Protein AF-A0A5U8XPS7-F1 (afdb_monomer_lite)

Organism: Salmonella muenchen (NCBI:txid596)

Structure (mmCIF, N/CA/C/O backbone):
data_AF-A0A5U8XPS7-F1
#
_entry.id   AF-A0A5U8XPS7-F1
#
loop_
_atom_site.group_PDB
_atom_site.id
_atom_site.type_symbol
_atom_site.label_atom_id
_atom_site.label_alt_id
_atom_site.label_comp_id
_atom_site.label_asym_id
_atom_site.label_entity_id
_atom_site.label_seq_id
_atom_site.pdbx_PDB_ins_code
_atom_site.Cartn_x
_atom_site.Cartn_y
_atom_site.Cartn_z
_atom_site.occupancy
_atom_site.B_iso_or_equiv
_atom_site.auth_seq_id
_atom_site.auth_comp_id
_atom_site.auth_asym_id
_atom_site.auth_atom_id
_atom_site.pdbx_PDB_model_num
ATOM 1 N N . MET A 1 1 ? -9.531 7.118 -9.308 1.00 37.66 1 MET A N 1
ATOM 2 C CA . MET A 1 1 ? -8.081 6.974 -9.080 1.00 37.66 1 MET A CA 1
ATOM 3 C C . MET A 1 1 ? -7.644 5.556 -9.426 1.00 37.66 1 MET A C 1
ATOM 5 O O . MET A 1 1 ? -6.807 5.442 -10.300 1.00 37.66 1 MET A O 1
ATOM 9 N N . ASP A 1 2 ? -8.316 4.516 -8.911 1.00 37.69 2 ASP A N 1
ATOM 10 C CA . ASP A 1 2 ? -8.032 3.094 -9.216 1.00 37.69 2 ASP A CA 1
ATOM 11 C C . ASP A 1 2 ? -7.882 2.743 -10.710 1.00 37.69 2 ASP A C 1
ATOM 13 O O . ASP A 1 2 ? -7.001 1.972 -11.066 1.00 37.69 2 ASP A O 1
ATOM 17 N N . LEU A 1 3 ? -8.700 3.322 -11.600 1.00 35.06 3 LEU A N 1
ATOM 18 C CA . LEU A 1 3 ? -8.604 3.057 -13.046 1.00 35.06 3 LEU A CA 1
ATOM 19 C C . LEU A 1 3 ? -7.302 3.596 -13.671 1.00 35.06 3 LEU A C 1
ATOM 21 O O . LEU A 1 3 ? -6.701 2.919 -14.491 1.00 35.06 3 LEU A O 1
ATOM 25 N N . LEU A 1 4 ? -6.831 4.770 -13.234 1.00 46.03 4 LEU A N 1
ATOM 26 C CA . LEU A 1 4 ? -5.593 5.389 -13.735 1.00 46.03 4 LEU A CA 1
ATOM 27 C C . LEU A 1 4 ? -4.331 4.708 -13.177 1.00 46.03 4 LEU A C 1
ATOM 29 O O . LEU A 1 4 ? -3.307 4.674 -13.854 1.00 46.03 4 LEU A O 1
ATOM 33 N N . ASP A 1 5 ? -4.389 4.174 -11.952 1.00 51.97 5 ASP A N 1
ATOM 34 C CA . ASP A 1 5 ? -3.297 3.373 -11.377 1.00 51.97 5 ASP A CA 1
ATOM 35 C C . ASP A 1 5 ? -3.172 2.032 -12.118 1.00 51.97 5 ASP A C 1
ATOM 37 O O . ASP A 1 5 ? -2.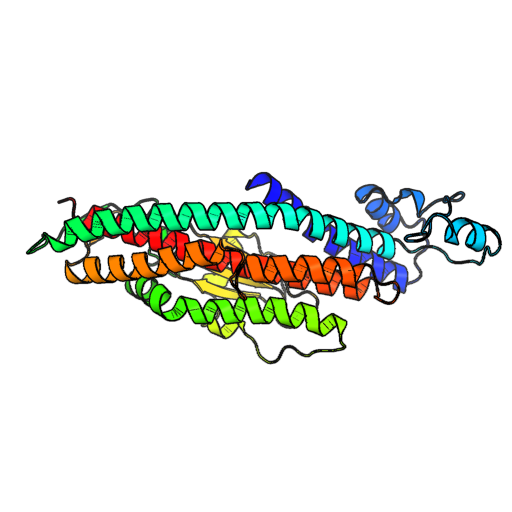068 1.638 -12.496 1.00 51.97 5 ASP A O 1
ATOM 41 N N . HIS A 1 6 ? -4.303 1.375 -12.406 1.00 57.84 6 HIS A N 1
ATOM 42 C CA . HIS A 1 6 ? -4.328 0.123 -13.163 1.00 57.84 6 HIS A CA 1
ATOM 43 C C . HIS A 1 6 ? -3.801 0.263 -14.595 1.00 57.84 6 HIS A C 1
ATOM 45 O O . HIS A 1 6 ? -3.123 -0.653 -15.067 1.00 57.84 6 HIS A O 1
ATOM 51 N N . ASP A 1 7 ? -4.073 1.385 -15.262 1.00 71.12 7 ASP A N 1
ATOM 52 C CA . ASP A 1 7 ? -3.594 1.625 -16.624 1.00 71.12 7 ASP A CA 1
ATOM 53 C C . ASP A 1 7 ? -2.069 1.812 -16.656 1.00 71.12 7 ASP A C 1
ATOM 55 O O . ASP A 1 7 ? -1.394 1.121 -17.413 1.00 71.12 7 ASP A O 1
ATOM 59 N N . LEU A 1 8 ? -1.488 2.617 -15.754 1.00 78.00 8 LEU A N 1
ATOM 60 C CA . LEU A 1 8 ? -0.029 2.793 -15.703 1.00 78.00 8 LEU A CA 1
ATOM 61 C C . LEU A 1 8 ? 0.720 1.528 -15.265 1.00 78.00 8 LEU A C 1
ATOM 63 O O . LEU A 1 8 ? 1.814 1.264 -15.763 1.00 78.00 8 LEU A O 1
ATOM 67 N N . ASP A 1 9 ? 0.178 0.744 -14.331 1.00 75.38 9 ASP A N 1
ATOM 68 C CA . ASP A 1 9 ? 0.814 -0.508 -13.906 1.00 75.38 9 ASP A CA 1
ATOM 69 C C . ASP A 1 9 ? 0.753 -1.583 -15.004 1.00 75.38 9 ASP A C 1
ATOM 71 O O . ASP A 1 9 ? 1.692 -2.376 -15.154 1.00 75.38 9 ASP A O 1
ATOM 75 N N . ARG A 1 10 ? -0.316 -1.585 -15.811 1.00 78.88 10 ARG A N 1
ATOM 76 C CA . ARG A 1 10 ? -0.432 -2.426 -17.006 1.00 78.88 10 ARG A CA 1
ATOM 77 C C . ARG A 1 10 ? 0.521 -1.968 -18.104 1.00 78.88 10 ARG A C 1
ATOM 79 O O . ARG A 1 10 ? 1.235 -2.807 -18.651 1.00 78.88 10 ARG A O 1
ATOM 86 N N . ASP A 1 11 ? 0.570 -0.670 -18.386 1.00 82.06 11 ASP A N 1
ATOM 87 C CA . ASP A 1 11 ? 1.469 -0.091 -19.383 1.00 82.06 11 ASP A CA 1
ATOM 88 C C . ASP A 1 11 ? 2.927 -0.386 -19.034 1.00 82.06 11 ASP A C 1
ATOM 90 O O . ASP A 1 11 ? 3.687 -0.819 -19.895 1.00 82.06 11 ASP A O 1
ATOM 94 N N . PHE A 1 12 ? 3.310 -0.268 -17.758 1.00 83.62 12 PHE A N 1
ATOM 95 C CA . PHE A 1 12 ? 4.655 -0.617 -17.302 1.00 83.62 12 PHE A CA 1
ATOM 96 C C . PHE A 1 12 ? 4.994 -2.094 -17.521 1.00 83.62 12 PHE A C 1
ATOM 98 O O . PHE A 1 12 ? 6.111 -2.422 -17.928 1.00 83.62 12 PHE A O 1
ATOM 105 N N . ALA A 1 13 ? 4.051 -2.999 -17.236 1.00 82.12 13 ALA A N 1
ATOM 106 C CA . ALA A 1 13 ? 4.260 -4.430 -17.433 1.00 82.12 13 ALA A CA 1
ATOM 107 C C . ALA A 1 13 ? 4.484 -4.755 -18.918 1.00 82.12 13 ALA A C 1
ATOM 109 O O . ALA A 1 13 ? 5.465 -5.416 -19.253 1.00 82.12 13 ALA A O 1
ATOM 110 N N . VAL A 1 14 ? 3.632 -4.219 -19.799 1.00 84.88 14 VAL A N 1
ATOM 111 C CA . VAL A 1 14 ? 3.761 -4.393 -21.255 1.00 84.88 14 VAL A CA 1
ATOM 112 C C . VAL A 1 14 ? 5.059 -3.762 -21.766 1.00 84.88 14 VAL A C 1
ATOM 114 O O . VAL A 1 14 ? 5.774 -4.383 -22.547 1.00 84.88 14 VAL A O 1
ATOM 117 N N . LEU A 1 15 ? 5.411 -2.567 -21.281 1.00 84.62 15 LEU A N 1
ATOM 118 C CA . LEU A 1 15 ? 6.643 -1.869 -21.650 1.00 84.62 15 LEU A CA 1
ATOM 119 C C . LEU A 1 15 ? 7.884 -2.675 -21.268 1.00 84.62 15 LEU A C 1
ATOM 121 O O . LEU A 1 15 ? 8.829 -2.748 -22.045 1.00 84.62 15 LEU A O 1
ATOM 125 N N . SER A 1 16 ? 7.876 -3.300 -20.091 1.00 83.19 16 SER A N 1
ATOM 126 C CA . SER A 1 16 ? 8.984 -4.125 -19.596 1.00 83.19 16 SER A CA 1
ATOM 127 C C . SER A 1 16 ? 9.180 -5.389 -20.428 1.00 83.19 16 SER A C 1
ATOM 129 O O . SER A 1 16 ? 10.306 -5.706 -20.807 1.00 83.19 16 SER A O 1
ATOM 131 N N . GLU A 1 17 ? 8.093 -6.087 -20.763 1.00 84.44 17 GLU A N 1
ATOM 132 C CA . GLU A 1 17 ? 8.143 -7.274 -21.626 1.00 84.44 17 GLU A CA 1
ATOM 133 C C . GLU A 1 17 ? 8.636 -6.932 -23.037 1.00 84.44 17 GLU A C 1
ATOM 135 O O . GLU A 1 17 ? 9.512 -7.610 -23.587 1.00 84.44 17 GLU A O 1
ATOM 140 N N . ASP A 1 18 ? 8.118 -5.846 -23.609 1.00 84.69 18 ASP A N 1
ATOM 141 C CA . ASP A 1 18 ? 8.533 -5.360 -24.920 1.00 84.69 18 ASP A CA 1
ATOM 142 C C . ASP A 1 18 ? 9.989 -4.902 -24.925 1.00 84.69 18 ASP A C 1
ATOM 144 O O . ASP A 1 18 ? 10.721 -5.186 -25.871 1.00 84.69 18 ASP A O 1
ATOM 148 N N . PHE A 1 19 ? 10.432 -4.228 -23.866 1.00 83.38 19 PHE A N 1
ATOM 149 C CA . PHE A 1 19 ? 11.799 -3.747 -23.737 1.00 83.38 19 PHE A CA 1
ATOM 150 C C . PHE A 1 19 ? 12.814 -4.892 -23.704 1.00 83.38 19 PHE A C 1
ATOM 152 O O . PHE A 1 19 ? 13.779 -4.875 -24.470 1.00 83.38 19 PHE A O 1
ATOM 159 N N . GLU A 1 20 ? 12.578 -5.916 -22.882 1.00 81.00 20 GLU A N 1
ATOM 160 C CA . GLU A 1 20 ? 13.430 -7.111 -22.827 1.00 81.00 20 GLU A CA 1
ATOM 161 C C . GLU A 1 20 ? 13.428 -7.865 -24.167 1.00 81.00 20 GLU A C 1
ATOM 163 O O . GLU A 1 20 ? 14.482 -8.287 -24.654 1.00 81.00 20 GLU A O 1
ATOM 168 N N . THR A 1 21 ? 12.264 -7.966 -24.818 1.00 82.94 21 THR A N 1
ATOM 169 C CA . THR A 1 21 ? 12.134 -8.578 -26.150 1.00 82.94 21 THR A CA 1
ATOM 170 C C . THR A 1 21 ? 12.952 -7.816 -27.193 1.00 82.94 21 THR A C 1
ATOM 172 O O . THR A 1 21 ? 13.717 -8.415 -27.951 1.00 82.94 21 THR A O 1
ATOM 175 N N . VAL A 1 22 ? 12.848 -6.487 -27.214 1.00 80.12 22 VAL A N 1
ATOM 176 C CA . VAL A 1 22 ? 13.601 -5.624 -28.129 1.00 80.12 22 VAL A CA 1
ATOM 177 C C . VAL A 1 22 ? 15.099 -5.707 -27.861 1.00 80.12 22 VAL A C 1
ATOM 179 O O . VAL A 1 22 ? 15.863 -5.861 -28.811 1.00 80.12 22 VAL A O 1
ATOM 182 N N . LEU A 1 23 ? 15.539 -5.668 -26.599 1.00 77.31 23 LEU A N 1
ATOM 183 C CA . LEU A 1 23 ? 16.954 -5.825 -26.254 1.00 77.31 23 LEU A CA 1
ATOM 184 C C . LEU A 1 23 ? 17.516 -7.162 -26.749 1.00 77.31 23 LEU A C 1
ATOM 186 O O . LEU A 1 23 ? 18.618 -7.194 -27.305 1.00 77.31 23 LEU A O 1
ATOM 190 N N . ALA A 1 24 ? 16.764 -8.252 -26.584 1.00 77.56 24 ALA A N 1
ATOM 191 C CA . ALA A 1 24 ? 17.164 -9.567 -27.068 1.00 77.56 24 ALA A CA 1
ATOM 192 C C . ALA A 1 24 ? 17.288 -9.583 -28.601 1.00 77.56 24 ALA A C 1
ATOM 194 O O . ALA A 1 24 ? 18.334 -9.972 -29.125 1.00 77.56 24 ALA A O 1
ATOM 195 N N . LEU A 1 25 ? 16.276 -9.096 -29.323 1.00 74.75 25 LEU A N 1
ATOM 196 C CA . LEU A 1 25 ? 16.275 -9.049 -30.791 1.00 74.75 25 LEU A CA 1
ATOM 197 C C . LEU A 1 25 ? 17.396 -8.153 -31.344 1.00 74.75 25 LEU A C 1
ATOM 199 O O . LEU A 1 25 ? 18.101 -8.542 -32.276 1.00 74.75 25 LEU A O 1
ATOM 203 N N . GLU A 1 26 ? 17.624 -6.987 -30.736 1.00 73.75 26 GLU A N 1
ATOM 204 C CA . GLU A 1 26 ? 18.723 -6.088 -31.100 1.00 73.75 26 GLU A CA 1
ATOM 205 C C . GLU A 1 26 ? 20.096 -6.716 -30.829 1.00 73.75 26 GLU A C 1
ATOM 207 O O . GLU A 1 26 ? 21.023 -6.518 -31.616 1.00 73.75 26 GLU A O 1
ATOM 212 N N . SER A 1 27 ? 20.244 -7.495 -29.750 1.00 72.75 27 SER A N 1
ATOM 213 C CA . SER A 1 27 ? 21.493 -8.209 -29.445 1.00 72.75 27 SER A CA 1
ATOM 214 C C . SER A 1 27 ? 21.798 -9.334 -30.440 1.00 72.75 27 SER A C 1
ATOM 216 O O . SER A 1 27 ? 22.963 -9.602 -30.727 1.00 72.75 27 SER A O 1
ATOM 218 N N . LEU A 1 28 ? 20.754 -9.941 -31.013 1.00 75.00 28 LEU A N 1
ATOM 219 C CA . LEU A 1 28 ? 20.847 -10.947 -32.072 1.00 75.00 28 LEU A CA 1
ATOM 220 C C . LEU A 1 28 ? 21.066 -10.328 -33.465 1.00 75.00 28 LEU A C 1
ATOM 222 O O . LEU A 1 28 ? 21.204 -11.060 -34.443 1.00 75.00 28 LEU A O 1
ATOM 226 N N . GLY A 1 29 ? 21.092 -8.994 -33.579 1.00 71.56 29 GLY A N 1
ATOM 227 C CA . GLY A 1 29 ? 21.263 -8.295 -34.855 1.00 71.56 29 GLY A CA 1
ATOM 228 C C . GLY A 1 29 ? 20.052 -8.405 -35.787 1.00 71.56 29 GLY A C 1
ATOM 229 O O . GLY A 1 29 ? 20.202 -8.275 -37.005 1.00 71.56 29 GLY A O 1
ATOM 230 N N . VAL A 1 30 ? 18.858 -8.658 -35.237 1.00 71.94 30 VAL A N 1
ATOM 231 C CA . VAL A 1 30 ? 17.612 -8.752 -36.010 1.00 71.94 30 VAL A CA 1
ATOM 232 C C . VAL A 1 30 ? 17.353 -7.435 -36.740 1.00 71.94 30 VAL A C 1
ATOM 234 O O . VAL A 1 30 ? 17.514 -6.343 -36.189 1.00 71.94 30 VAL A O 1
ATOM 237 N N . LYS A 1 31 ? 16.985 -7.533 -38.023 1.00 66.94 31 LYS A N 1
ATOM 238 C CA . LYS A 1 31 ? 16.822 -6.358 -38.880 1.00 66.94 31 LYS A CA 1
ATOM 239 C C . LYS A 1 31 ? 15.579 -5.547 -38.492 1.00 66.94 31 LYS A C 1
ATOM 241 O O . LYS A 1 31 ? 14.569 -6.130 -38.112 1.00 66.94 31 LYS A O 1
ATOM 246 N N . PRO A 1 32 ? 15.593 -4.225 -38.732 1.00 60.72 32 PRO A N 1
ATOM 247 C CA . PRO A 1 32 ? 14.480 -3.333 -38.415 1.00 60.72 32 PRO A CA 1
ATOM 248 C C . PRO A 1 32 ? 13.093 -3.711 -38.963 1.00 60.72 32 PRO A C 1
ATOM 250 O O . PRO A 1 32 ? 12.076 -3.340 -38.392 1.00 60.72 32 PRO A O 1
ATOM 253 N N . HIS A 1 33 ? 13.037 -4.471 -40.051 1.00 65.19 33 HIS A N 1
ATOM 254 C CA . HIS A 1 33 ? 11.786 -4.861 -40.707 1.00 65.19 33 HIS A CA 1
ATOM 255 C C . HIS A 1 33 ? 11.179 -6.160 -40.154 1.00 65.19 33 HIS A C 1
ATOM 257 O O . HIS A 1 33 ? 10.234 -6.689 -40.734 1.00 65.19 33 HIS A O 1
ATOM 263 N N . ASP A 1 34 ? 11.731 -6.695 -39.063 1.00 76.19 34 ASP A N 1
ATOM 264 C CA . ASP A 1 34 ? 11.156 -7.845 -38.377 1.00 76.19 34 ASP A CA 1
ATOM 265 C C . ASP A 1 34 ? 9.752 -7.529 -37.836 1.00 76.19 34 ASP A C 1
ATOM 267 O O . ASP A 1 34 ? 9.493 -6.452 -37.288 1.00 76.19 34 ASP A O 1
ATOM 271 N N . VAL A 1 35 ? 8.831 -8.481 -37.995 1.00 75.00 35 VAL A N 1
ATOM 272 C CA . VAL A 1 35 ? 7.415 -8.302 -37.646 1.00 75.00 35 VAL A CA 1
ATOM 273 C C . VAL A 1 35 ? 7.236 -8.038 -36.150 1.00 75.00 35 VAL A C 1
ATOM 275 O O . VAL A 1 35 ? 6.375 -7.236 -35.779 1.00 75.00 35 VAL A O 1
ATOM 278 N N . ALA A 1 36 ? 8.050 -8.651 -35.286 1.00 76.19 36 ALA A N 1
ATOM 279 C CA . ALA A 1 36 ? 7.975 -8.427 -33.847 1.00 76.19 36 ALA A CA 1
ATOM 280 C C . ALA A 1 36 ? 8.422 -7.001 -33.491 1.00 76.19 36 ALA A C 1
ATOM 282 O O . ALA A 1 36 ? 7.699 -6.299 -32.782 1.00 76.19 36 ALA A O 1
ATOM 283 N N . LEU A 1 37 ? 9.542 -6.528 -34.054 1.00 71.31 37 LEU A N 1
ATOM 284 C CA . LEU A 1 37 ? 10.024 -5.154 -33.844 1.00 71.31 37 LEU A CA 1
ATOM 285 C C . LEU A 1 37 ? 9.022 -4.108 -34.350 1.00 71.31 37 LEU A C 1
ATOM 287 O O . LEU A 1 37 ? 8.730 -3.150 -33.638 1.00 71.31 37 LEU A O 1
ATOM 291 N N . LEU A 1 38 ? 8.437 -4.308 -35.535 1.00 72.06 38 LEU A N 1
ATOM 292 C CA . LEU A 1 38 ? 7.419 -3.404 -36.084 1.00 72.06 38 LEU A CA 1
ATOM 293 C C . LEU A 1 38 ? 6.134 -3.396 -35.249 1.00 72.06 38 LEU A C 1
ATOM 295 O O . LEU A 1 38 ? 5.518 -2.345 -35.079 1.00 72.06 38 LEU A O 1
ATOM 299 N N . THR A 1 39 ? 5.723 -4.549 -34.718 1.00 78.75 39 THR A N 1
ATOM 300 C CA . THR A 1 39 ? 4.542 -4.652 -33.848 1.00 78.75 39 THR A CA 1
ATOM 301 C C . THR A 1 39 ? 4.747 -3.864 -32.557 1.00 78.75 39 THR A C 1
ATOM 303 O O . THR A 1 39 ? 3.877 -3.079 -32.176 1.00 78.75 39 THR A O 1
ATOM 306 N N . ILE A 1 40 ? 5.913 -4.015 -31.925 1.00 80.50 40 ILE A N 1
ATOM 307 C CA . ILE A 1 40 ? 6.272 -3.276 -30.710 1.00 80.50 40 ILE A CA 1
ATOM 308 C C . ILE A 1 40 ? 6.402 -1.777 -31.014 1.00 80.50 40 ILE A C 1
ATOM 310 O O . ILE A 1 40 ? 5.835 -0.953 -30.299 1.00 80.50 40 ILE A O 1
ATOM 314 N N . ALA A 1 41 ? 7.059 -1.404 -32.116 1.00 74.31 41 ALA A N 1
ATOM 315 C CA . ALA A 1 41 ? 7.174 -0.007 -32.530 1.00 74.31 41 ALA A CA 1
ATOM 316 C C . ALA A 1 41 ? 5.803 0.641 -32.786 1.00 74.31 41 ALA A C 1
ATOM 318 O O . ALA A 1 41 ? 5.597 1.793 -32.415 1.00 74.31 41 ALA A O 1
ATOM 319 N N . ASN A 1 42 ? 4.838 -0.081 -33.366 1.00 73.94 42 ASN A N 1
ATOM 320 C CA . ASN A 1 42 ? 3.475 0.430 -33.544 1.00 73.94 42 ASN A CA 1
ATOM 321 C C . ASN A 1 42 ? 2.768 0.659 -32.205 1.00 73.94 42 ASN A C 1
ATOM 323 O O . ASN A 1 42 ? 2.097 1.676 -32.048 1.00 73.94 42 ASN A O 1
ATOM 327 N N . ARG A 1 43 ? 2.925 -0.268 -31.250 1.00 81.06 43 ARG A N 1
ATOM 328 C CA . ARG A 1 43 ? 2.312 -0.168 -29.917 1.00 81.06 43 ARG A CA 1
ATOM 329 C C . ARG A 1 43 ? 2.778 1.083 -29.173 1.00 81.06 43 ARG A C 1
ATOM 331 O O . ARG A 1 43 ? 1.956 1.773 -28.585 1.00 81.06 43 ARG A O 1
ATOM 338 N N . TRP A 1 44 ? 4.069 1.391 -29.262 1.00 78.81 44 TRP A N 1
ATOM 339 C CA . TRP A 1 44 ? 4.697 2.521 -28.567 1.00 78.81 44 TRP A CA 1
ATOM 340 C C . TRP A 1 44 ? 4.875 3.770 -29.437 1.00 78.81 44 TRP A C 1
ATOM 342 O O . TRP A 1 44 ? 5.657 4.654 -29.094 1.00 78.81 44 TRP A O 1
ATOM 352 N N . VAL A 1 45 ? 4.170 3.839 -30.575 1.00 74.06 45 VAL A N 1
ATOM 353 C CA . VAL A 1 45 ? 4.184 4.981 -31.511 1.00 74.06 45 VAL A CA 1
ATOM 354 C C . VAL A 1 45 ? 5.613 5.370 -31.947 1.00 74.06 45 VAL A C 1
ATOM 356 O O . VAL A 1 45 ? 5.924 6.520 -32.220 1.00 74.06 45 VAL A O 1
ATOM 359 N N . ALA A 1 46 ? 6.502 4.383 -32.065 1.00 65.88 46 ALA A N 1
ATOM 360 C CA . ALA A 1 46 ? 7.921 4.537 -32.392 1.00 65.88 46 ALA A CA 1
ATOM 361 C C . ALA A 1 46 ? 8.228 4.290 -33.884 1.00 65.88 46 ALA A C 1
ATOM 363 O O . ALA A 1 46 ? 9.365 4.002 -34.260 1.00 65.88 46 ALA A O 1
ATOM 364 N N . ARG A 1 47 ? 7.212 4.344 -34.757 1.00 55.75 47 ARG A N 1
ATOM 365 C CA . ARG A 1 47 ? 7.320 3.956 -36.178 1.00 55.75 47 ARG A CA 1
ATOM 366 C C . ARG A 1 47 ? 8.339 4.796 -36.955 1.00 55.75 47 ARG A C 1
ATOM 368 O O . ARG A 1 47 ? 8.973 4.299 -37.876 1.00 55.75 47 ARG A O 1
ATOM 375 N N . GLU A 1 48 ? 8.530 6.048 -36.548 1.00 53.62 48 GLU A N 1
ATOM 376 C CA . GLU A 1 48 ? 9.507 6.980 -37.126 1.00 53.62 48 GLU A CA 1
ATOM 377 C C . GLU A 1 48 ? 10.974 6.552 -36.940 1.00 53.62 48 GLU A C 1
ATOM 379 O O . GLU A 1 48 ? 11.843 6.981 -37.699 1.00 53.62 48 GLU A O 1
ATOM 384 N N . TYR A 1 49 ? 11.247 5.650 -35.992 1.00 52.69 49 TYR A N 1
ATOM 385 C CA . TYR A 1 49 ? 12.566 5.047 -35.793 1.00 52.69 49 TYR A CA 1
ATOM 386 C C . TYR A 1 49 ? 12.840 3.876 -36.759 1.00 52.69 49 TYR A C 1
ATOM 388 O O . TYR A 1 49 ? 13.970 3.394 -36.823 1.00 52.69 49 TYR A O 1
ATOM 396 N N . TYR A 1 50 ? 11.830 3.436 -37.524 1.00 48.31 50 TYR A N 1
ATOM 397 C CA . TYR A 1 50 ? 11.862 2.254 -38.389 1.00 48.31 50 TYR A CA 1
ATOM 398 C C . TYR A 1 50 ? 11.247 2.561 -39.773 1.00 48.31 50 TYR A C 1
ATOM 400 O O . TYR A 1 50 ? 10.084 2.261 -40.033 1.00 48.31 50 TYR A O 1
ATOM 408 N N . GLY A 1 51 ? 12.035 3.152 -40.686 1.00 40.66 51 GLY A N 1
ATOM 409 C CA . GLY A 1 51 ? 11.656 3.342 -42.098 1.00 40.66 51 GLY A CA 1
ATOM 410 C C . GLY A 1 51 ? 12.784 3.892 -42.990 1.00 40.66 51 GLY A C 1
ATOM 411 O O . GLY A 1 51 ? 13.707 4.533 -42.489 1.00 40.66 51 GLY A O 1
ATOM 412 N N . GLU A 1 52 ? 12.694 3.683 -44.315 1.00 37.28 52 GLU A N 1
ATOM 413 C CA . GLU A 1 52 ? 13.666 4.121 -45.355 1.00 37.28 52 GLU A CA 1
ATOM 414 C C . GLU A 1 52 ? 13.861 5.653 -45.472 1.00 37.28 52 GLU A C 1
ATOM 416 O O . GLU A 1 52 ? 14.662 6.124 -46.274 1.00 37.28 52 GLU A O 1
ATOM 421 N N . GLY A 1 53 ? 13.182 6.444 -44.640 1.00 41.56 53 GLY A N 1
ATOM 422 C CA . GLY A 1 53 ? 13.316 7.900 -44.563 1.00 41.56 53 GLY A CA 1
ATOM 423 C C . GLY A 1 53 ? 13.262 8.447 -43.137 1.00 41.56 53 GLY A C 1
ATOM 424 O O . GLY A 1 53 ? 12.812 9.575 -42.951 1.00 41.56 53 GLY A O 1
ATOM 425 N N . GLY A 1 54 ? 13.657 7.655 -42.130 1.00 36.53 54 GLY A N 1
ATOM 426 C CA . GLY A 1 54 ? 13.611 8.046 -40.716 1.00 36.53 54 GLY A CA 1
ATOM 427 C C . GLY A 1 54 ? 14.224 9.429 -40.476 1.00 36.53 54 GLY A C 1
ATOM 428 O O . GLY A 1 54 ? 15.427 9.633 -40.659 1.00 36.53 54 GLY A O 1
ATOM 429 N N . VAL A 1 55 ? 13.389 10.395 -40.083 1.00 37.34 55 VAL A N 1
ATOM 430 C CA . VAL A 1 55 ? 13.820 11.764 -39.793 1.00 37.34 55 VAL A CA 1
ATOM 431 C C . VAL A 1 55 ? 14.796 11.730 -38.618 1.00 37.34 55 VAL A C 1
ATOM 433 O O . VAL A 1 55 ? 14.533 11.183 -37.546 1.00 37.34 55 VAL A O 1
ATOM 436 N N . ALA A 1 56 ? 15.969 12.316 -38.833 1.00 39.88 56 ALA A N 1
ATOM 437 C CA . ALA A 1 56 ? 17.020 12.405 -37.840 1.00 39.88 56 ALA A CA 1
ATOM 438 C C . ALA A 1 56 ? 16.625 13.347 -36.689 1.00 39.88 56 ALA A C 1
ATOM 440 O O . ALA A 1 56 ? 16.876 14.543 -36.750 1.00 39.88 56 ALA A O 1
ATOM 441 N N . LEU A 1 57 ? 16.099 12.801 -35.591 1.00 36.12 57 LEU A N 1
ATOM 442 C CA . LEU A 1 57 ? 16.089 13.479 -34.286 1.00 36.12 57 LEU A CA 1
ATOM 443 C C . LEU A 1 57 ? 16.749 12.587 -33.235 1.00 36.12 57 LEU A C 1
ATOM 445 O O . LEU A 1 57 ? 16.247 11.528 -32.859 1.00 36.12 57 LEU A O 1
ATOM 449 N N . GLY A 1 58 ? 18.014 12.894 -32.934 1.00 35.00 58 GLY A N 1
ATOM 450 C CA . GLY A 1 58 ? 18.754 12.310 -31.811 1.00 35.00 58 GLY A CA 1
ATOM 451 C C . GLY A 1 58 ? 18.346 12.996 -30.507 1.00 35.00 58 GLY A C 1
ATOM 452 O O . GLY A 1 58 ? 17.791 14.091 -30.548 1.00 35.00 58 GLY A O 1
ATOM 453 N N . LYS A 1 59 ? 18.597 12.331 -29.374 1.00 37.88 59 LYS A N 1
ATOM 454 C CA . LYS A 1 59 ? 18.288 12.787 -28.007 1.00 37.88 59 LYS A CA 1
ATOM 455 C C . LYS A 1 59 ? 18.628 14.273 -27.769 1.00 37.88 59 LYS A C 1
ATOM 457 O O . LYS A 1 59 ? 19.580 14.782 -28.348 1.00 37.88 59 LYS A O 1
ATOM 462 N N . ARG A 1 60 ? 17.815 14.918 -26.913 1.00 45.31 60 ARG A N 1
ATOM 463 C CA . ARG A 1 60 ? 17.929 16.281 -26.341 1.00 45.31 60 ARG A CA 1
ATOM 464 C C . ARG A 1 60 ? 19.017 17.162 -26.960 1.00 45.31 60 ARG A C 1
ATOM 466 O O . ARG A 1 60 ? 20.179 17.102 -26.583 1.00 45.31 60 ARG A O 1
ATOM 473 N N . ILE A 1 61 ? 18.606 18.068 -27.840 1.00 37.84 61 ILE A N 1
ATOM 474 C CA . ILE A 1 61 ? 19.499 19.074 -28.403 1.00 37.84 61 ILE A CA 1
ATOM 475 C C . ILE A 1 61 ? 18.997 20.447 -27.945 1.00 37.84 61 ILE A C 1
ATOM 477 O O . ILE A 1 61 ? 17.919 20.882 -28.352 1.00 37.84 61 ILE A O 1
ATOM 481 N N . THR A 1 62 ? 19.750 21.144 -27.083 1.00 42.59 62 THR A N 1
ATOM 482 C CA . THR A 1 62 ? 19.560 22.595 -26.930 1.00 42.59 62 THR A CA 1
ATOM 483 C C . THR A 1 62 ? 19.758 23.229 -28.302 1.00 42.59 62 THR A C 1
ATOM 485 O O . THR A 1 62 ? 20.606 22.793 -29.078 1.00 42.59 62 THR A O 1
ATOM 488 N N . LYS A 1 63 ? 18.949 24.239 -28.628 1.00 40.03 63 LYS A N 1
ATOM 489 C CA . LYS A 1 63 ? 18.786 24.804 -29.982 1.00 40.03 63 LYS A CA 1
ATOM 490 C C . LYS A 1 63 ? 20.108 25.098 -30.725 1.00 40.03 63 LYS A C 1
ATOM 492 O O . LYS A 1 63 ? 20.135 25.061 -31.954 1.00 40.03 63 LYS A O 1
ATOM 497 N N . ASP A 1 64 ? 21.199 25.313 -29.993 1.00 38.06 64 ASP A N 1
ATOM 498 C CA . ASP A 1 64 ? 22.523 25.647 -30.517 1.00 38.06 64 ASP A CA 1
ATOM 499 C C . ASP A 1 64 ? 23.389 24.431 -30.902 1.00 38.06 64 ASP A C 1
ATOM 501 O O . ASP A 1 64 ? 24.132 24.498 -31.883 1.00 38.06 64 ASP A O 1
ATOM 505 N N . ALA A 1 65 ? 23.232 23.274 -30.248 1.00 37.16 65 ALA A N 1
ATOM 506 C CA . ALA A 1 65 ? 23.927 22.036 -30.629 1.00 37.16 65 ALA A CA 1
ATOM 507 C C . ALA A 1 65 ? 23.343 21.400 -31.914 1.00 37.16 65 ALA A C 1
ATOM 509 O O . ALA A 1 65 ? 24.035 20.676 -32.636 1.00 37.16 65 ALA A O 1
ATOM 510 N N . ALA A 1 66 ? 22.101 21.750 -32.275 1.00 34.84 66 ALA A N 1
ATOM 511 C CA . ALA A 1 66 ? 21.417 21.264 -33.480 1.00 34.84 66 ALA A CA 1
ATOM 512 C C . ALA A 1 66 ? 22.069 21.792 -34.762 1.00 34.84 66 ALA A C 1
ATOM 514 O O . ALA A 1 66 ? 22.116 21.103 -35.781 1.00 34.84 66 ALA A O 1
ATOM 515 N N . LYS A 1 67 ? 22.647 22.995 -34.697 1.00 37.78 67 LYS A N 1
ATOM 516 C CA . LYS A 1 67 ? 23.412 23.578 -35.804 1.00 37.78 67 LYS A CA 1
ATOM 517 C C . LYS A 1 67 ? 24.780 22.922 -35.999 1.00 37.78 67 LYS A C 1
ATOM 519 O O . LYS A 1 67 ? 25.284 22.935 -37.120 1.00 37.78 67 LYS A O 1
ATOM 524 N N . ALA A 1 68 ? 25.365 22.342 -34.950 1.00 35.06 68 ALA A N 1
ATOM 525 C CA . ALA A 1 68 ? 26.650 21.649 -35.030 1.00 35.06 68 ALA A CA 1
ATOM 526 C C . ALA A 1 68 ? 26.499 20.211 -35.565 1.00 35.06 68 ALA A C 1
ATOM 528 O O . ALA A 1 68 ? 27.290 19.783 -36.404 1.00 35.06 68 ALA A O 1
ATOM 529 N N . ALA A 1 69 ? 25.440 19.499 -35.162 1.00 34.75 69 ALA A N 1
ATOM 530 C CA . ALA A 1 69 ? 25.180 18.113 -35.567 1.00 34.75 69 ALA A CA 1
ATOM 531 C C . ALA A 1 69 ? 24.797 17.948 -37.054 1.00 34.75 69 ALA A C 1
ATOM 533 O O . ALA A 1 69 ? 25.120 16.935 -37.669 1.00 34.75 69 ALA A O 1
ATOM 534 N N . LEU A 1 70 ? 24.188 18.966 -37.676 1.00 35.75 70 LEU A N 1
ATOM 535 C CA . LEU A 1 70 ? 23.848 18.966 -39.110 1.00 35.75 70 LEU A CA 1
ATOM 536 C C . LEU A 1 70 ? 25.067 18.899 -40.049 1.00 35.75 70 LEU A C 1
ATOM 538 O O . LEU A 1 70 ? 24.902 18.663 -41.243 1.00 35.75 70 LEU A O 1
ATOM 542 N N . ARG A 1 71 ? 26.288 19.092 -39.534 1.00 36.34 71 ARG A N 1
ATOM 543 C CA . ARG A 1 71 ? 27.529 19.012 -40.321 1.00 36.34 71 ARG A CA 1
ATOM 544 C C . ARG A 1 71 ? 28.260 17.671 -40.203 1.00 36.34 71 ARG A C 1
ATOM 546 O O . ARG A 1 71 ? 29.266 17.489 -40.878 1.00 36.34 71 ARG A O 1
ATOM 553 N N . GLY A 1 72 ? 27.761 16.733 -39.395 1.00 30.30 72 GLY A N 1
ATOM 554 C CA . GLY A 1 72 ? 28.415 15.449 -39.129 1.00 30.30 72 GLY A CA 1
ATOM 555 C C . GLY A 1 72 ? 27.440 14.279 -39.183 1.00 30.30 72 GLY A C 1
ATOM 556 O O . GLY A 1 72 ? 27.159 13.657 -38.164 1.00 30.30 72 GLY A O 1
ATOM 557 N N . ALA A 1 73 ? 26.905 13.975 -40.364 1.00 37.78 73 ALA A N 1
ATOM 558 C CA . ALA A 1 73 ? 26.189 12.725 -40.586 1.00 37.78 73 ALA A CA 1
ATOM 559 C C . A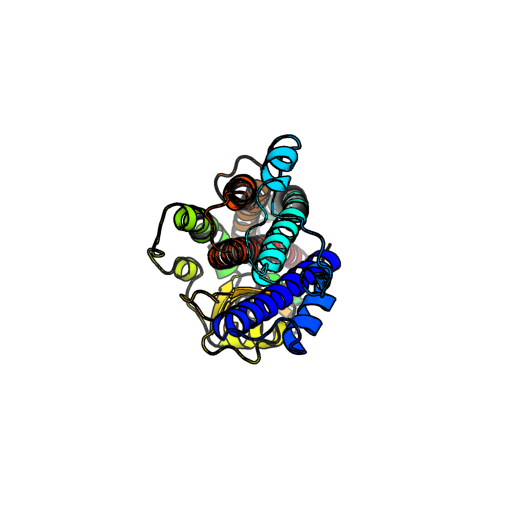LA A 1 73 ? 27.173 11.542 -40.492 1.00 37.78 73 ALA A C 1
ATOM 561 O O . ALA A 1 73 ? 27.977 11.331 -41.397 1.00 37.78 73 ALA A O 1
ATOM 562 N N . ALA A 1 74 ? 27.095 10.766 -39.408 1.00 30.69 74 ALA A N 1
ATOM 563 C CA . ALA A 1 74 ? 27.784 9.487 -39.258 1.00 30.69 74 ALA A CA 1
ATOM 564 C C . ALA A 1 74 ? 26.794 8.408 -38.777 1.00 30.69 74 ALA A C 1
ATOM 566 O O . ALA A 1 74 ? 26.402 8.363 -37.615 1.00 30.69 74 ALA A O 1
ATOM 567 N N . THR A 1 75 ? 26.344 7.583 -39.725 1.00 34.94 75 THR A N 1
ATOM 568 C CA . THR A 1 75 ? 26.107 6.129 -39.603 1.00 34.94 75 THR A CA 1
ATOM 569 C C . THR A 1 75 ? 25.844 5.553 -38.199 1.00 34.94 75 THR A C 1
ATOM 571 O O . THR A 1 75 ? 26.728 4.949 -37.594 1.00 34.94 75 THR A O 1
ATOM 574 N N . GLY A 1 76 ? 24.605 5.634 -37.713 1.00 34.97 76 GLY A N 1
ATOM 575 C CA . GLY A 1 76 ? 24.157 4.869 -36.548 1.00 34.97 76 GLY A CA 1
ATOM 576 C C . GLY A 1 76 ? 22.672 4.545 -36.649 1.00 34.97 76 GLY A C 1
ATOM 577 O O . GLY A 1 76 ? 21.834 5.433 -36.505 1.00 34.97 76 GLY A O 1
ATOM 578 N N . THR A 1 77 ? 22.331 3.285 -36.916 1.00 44.00 77 THR A N 1
ATOM 579 C CA . THR A 1 77 ? 20.951 2.785 -36.860 1.00 44.00 77 THR A CA 1
ATOM 580 C C . THR A 1 77 ? 20.437 2.982 -35.432 1.00 44.00 77 THR A C 1
ATOM 582 O O . THR A 1 77 ? 20.964 2.380 -34.494 1.00 44.00 77 THR A O 1
ATOM 585 N N . LYS A 1 78 ? 19.464 3.876 -35.230 1.00 57.56 78 LYS A N 1
ATOM 586 C CA . LYS A 1 78 ? 18.894 4.129 -33.899 1.00 57.56 78 LYS A CA 1
ATOM 587 C C . LYS A 1 78 ? 18.083 2.912 -33.447 1.00 57.56 78 LYS A C 1
ATOM 589 O O . LYS A 1 78 ? 17.326 2.351 -34.228 1.00 57.56 78 LYS A O 1
ATOM 594 N N . LYS A 1 79 ? 18.277 2.514 -32.189 1.00 67.62 79 LYS A N 1
ATOM 595 C CA . LYS A 1 79 ? 17.682 1.328 -31.556 1.00 67.62 79 LYS A CA 1
ATOM 596 C C . LYS A 1 79 ? 16.301 1.640 -30.962 1.00 67.62 79 LYS A C 1
ATOM 598 O O . LYS A 1 79 ? 16.164 2.667 -30.294 1.00 67.62 79 LYS A O 1
ATOM 603 N N . LEU A 1 80 ? 15.312 0.760 -31.148 1.00 71.44 80 LEU A N 1
ATOM 604 C CA . LEU A 1 80 ? 13.984 0.841 -30.516 1.00 71.44 80 LEU A CA 1
ATOM 605 C C . LEU A 1 80 ? 14.096 0.831 -28.992 1.00 71.44 80 LEU A C 1
ATOM 607 O O . LEU A 1 80 ? 13.342 1.532 -28.320 1.00 71.44 80 LEU A O 1
ATOM 611 N N . SER A 1 81 ? 15.081 0.110 -28.443 1.00 68.31 81 SER A N 1
ATOM 612 C CA . SER A 1 81 ? 15.332 0.091 -26.997 1.00 68.31 81 SER A CA 1
ATOM 613 C C . SER A 1 81 ? 15.563 1.492 -26.418 1.00 68.31 81 SER A C 1
ATOM 615 O O . SER A 1 81 ? 15.191 1.750 -25.277 1.00 68.31 81 SER A O 1
ATOM 617 N N . SER A 1 82 ? 16.113 2.428 -27.198 1.00 70.94 82 SER A N 1
ATOM 618 C CA . SER A 1 82 ? 16.321 3.811 -26.752 1.00 70.94 82 SER A CA 1
ATOM 619 C C . SER A 1 82 ? 15.020 4.607 -26.659 1.00 70.94 82 SER A C 1
ATOM 621 O O . SER A 1 82 ? 14.916 5.485 -25.808 1.00 70.94 82 SER A O 1
ATOM 623 N N . HIS A 1 83 ? 14.035 4.320 -27.515 1.00 74.25 83 HIS A N 1
ATOM 624 C CA . HIS A 1 83 ? 12.707 4.936 -27.429 1.00 74.25 83 HIS A CA 1
ATOM 625 C C . HIS A 1 83 ? 11.939 4.396 -26.226 1.00 74.25 83 HIS A C 1
ATOM 627 O O . HIS A 1 83 ? 11.449 5.173 -25.416 1.00 74.25 83 HIS A O 1
ATOM 633 N N . LEU A 1 84 ? 11.930 3.073 -26.048 1.00 75.19 84 LEU A N 1
ATOM 634 C CA . LEU A 1 84 ? 11.278 2.431 -24.904 1.00 75.19 84 LEU A CA 1
ATOM 635 C C . LEU A 1 84 ? 11.885 2.880 -23.562 1.00 75.19 84 LEU A C 1
ATOM 637 O O . LEU A 1 84 ? 11.156 3.093 -22.596 1.00 75.19 84 LEU A O 1
ATOM 641 N N . ALA A 1 85 ? 13.203 3.113 -23.515 1.00 72.25 85 ALA A N 1
ATOM 642 C CA . ALA A 1 85 ? 13.862 3.734 -22.364 1.00 72.25 85 ALA A CA 1
ATOM 643 C C . ALA A 1 85 ? 13.295 5.131 -22.038 1.00 72.25 85 ALA A C 1
ATOM 645 O O . ALA A 1 85 ? 13.083 5.449 -20.871 1.00 72.25 85 ALA A O 1
ATOM 646 N N . ASN A 1 86 ? 12.980 5.951 -23.047 1.00 72.50 86 ASN A N 1
ATOM 647 C CA . ASN A 1 86 ? 12.321 7.242 -22.825 1.00 72.50 86 ASN A CA 1
ATOM 648 C C . ASN A 1 86 ? 10.877 7.067 -22.334 1.00 72.50 86 ASN A C 1
ATOM 650 O O . ASN A 1 86 ? 10.414 7.848 -21.509 1.00 72.50 86 ASN A O 1
ATOM 654 N N . THR A 1 87 ? 10.167 6.031 -22.774 1.00 77.50 87 THR A N 1
ATOM 655 C CA . THR A 1 87 ? 8.807 5.763 -22.287 1.00 77.50 87 THR A CA 1
ATOM 656 C C . THR A 1 87 ? 8.790 5.385 -20.800 1.00 77.50 87 THR A C 1
ATOM 658 O O . THR A 1 87 ? 7.874 5.779 -20.081 1.00 77.50 87 THR A O 1
ATOM 661 N N . PHE A 1 88 ? 9.839 4.731 -20.280 1.00 74.56 88 PHE A N 1
ATOM 662 C CA . PHE A 1 88 ? 9.993 4.533 -18.829 1.00 74.56 88 PHE A CA 1
ATOM 663 C C . PHE A 1 88 ? 10.117 5.861 -18.061 1.00 74.56 88 PHE A C 1
ATOM 665 O O . PHE A 1 88 ? 9.617 5.970 -16.939 1.00 74.56 88 PHE A O 1
ATOM 672 N N . MET A 1 89 ? 10.724 6.887 -18.667 1.00 70.81 89 MET A N 1
ATOM 673 C CA . MET A 1 89 ? 10.801 8.235 -18.086 1.00 70.81 89 MET A CA 1
ATOM 674 C C . MET A 1 89 ? 9.446 8.921 -18.025 1.00 70.81 89 MET A C 1
ATOM 676 O O . MET A 1 89 ? 9.108 9.559 -17.030 1.00 70.81 89 MET A O 1
ATOM 680 N N . GLU A 1 90 ? 8.672 8.810 -19.099 1.00 76.12 90 GLU A N 1
ATOM 681 C CA . GLU A 1 90 ? 7.322 9.366 -19.165 1.00 76.12 90 GLU A CA 1
ATOM 682 C C . GLU A 1 90 ? 6.400 8.685 -18.155 1.00 76.12 90 GLU A C 1
ATOM 684 O O . GLU A 1 90 ? 5.654 9.363 -17.447 1.00 76.12 90 GLU A O 1
ATOM 689 N N . TRP A 1 91 ? 6.533 7.366 -18.006 1.00 81.19 91 TRP A N 1
ATOM 690 C CA . TRP A 1 91 ? 5.852 6.616 -16.960 1.00 81.19 91 TRP A CA 1
ATOM 691 C C . TRP A 1 91 ? 6.226 7.118 -15.557 1.00 81.19 91 TRP A C 1
ATOM 693 O O . TRP A 1 91 ? 5.340 7.382 -14.742 1.00 81.19 91 TRP A O 1
ATOM 703 N N . ALA A 1 92 ? 7.521 7.314 -15.276 1.00 73.62 92 ALA A N 1
ATOM 704 C CA . ALA A 1 92 ? 7.979 7.804 -13.974 1.00 73.62 92 ALA A CA 1
ATOM 705 C C . ALA A 1 92 ? 7.399 9.194 -13.643 1.00 73.62 92 ALA A C 1
ATOM 707 O O . ALA A 1 92 ? 6.909 9.404 -12.532 1.00 73.62 92 ALA A O 1
ATOM 708 N N . LYS A 1 93 ? 7.358 10.098 -14.633 1.00 73.62 93 LYS A N 1
ATOM 709 C CA . LYS A 1 93 ? 6.740 11.431 -14.518 1.00 73.62 93 LYS A CA 1
ATOM 710 C C . LYS A 1 93 ? 5.236 11.364 -14.271 1.00 73.62 93 LYS A C 1
ATOM 712 O O . LYS A 1 93 ? 4.713 12.085 -13.425 1.00 73.62 93 LYS A O 1
ATOM 717 N N . ALA A 1 94 ? 4.522 10.498 -14.988 1.00 78.06 94 ALA A N 1
ATOM 718 C CA . ALA A 1 94 ? 3.091 10.298 -14.763 1.00 78.06 94 ALA A CA 1
ATOM 719 C C . ALA A 1 94 ? 2.816 9.780 -13.338 1.00 78.06 94 ALA A C 1
ATOM 721 O O . ALA A 1 94 ? 1.863 10.213 -12.682 1.00 78.06 94 ALA A O 1
ATOM 722 N N . ARG A 1 95 ? 3.697 8.910 -12.825 1.00 77.69 95 ARG A N 1
ATOM 723 C CA . ARG A 1 95 ? 3.622 8.365 -11.465 1.00 77.69 95 ARG A CA 1
ATOM 724 C C . ARG A 1 95 ? 3.892 9.421 -10.380 1.00 77.69 95 ARG A C 1
ATOM 726 O O . ARG A 1 95 ? 3.288 9.318 -9.313 1.00 77.69 95 ARG A O 1
ATOM 733 N N . ASP A 1 96 ? 4.689 10.466 -10.642 1.00 72.31 96 ASP A N 1
ATOM 734 C CA . ASP A 1 96 ? 4.887 11.606 -9.715 1.00 72.31 96 ASP A CA 1
ATOM 735 C C . ASP A 1 96 ? 3.554 12.257 -9.316 1.00 72.31 96 ASP A C 1
ATOM 737 O O . ASP A 1 96 ? 3.253 12.450 -8.133 1.00 72.31 96 ASP A O 1
ATOM 741 N N . GLY A 1 97 ? 2.705 12.541 -10.309 1.00 75.00 97 GLY A N 1
ATOM 742 C CA . GLY A 1 97 ? 1.384 13.128 -10.086 1.00 75.00 97 GLY A CA 1
ATOM 743 C C . GLY A 1 97 ? 0.496 12.263 -9.185 1.00 75.00 97 GLY A C 1
ATOM 744 O O . GLY A 1 97 ? -0.204 12.786 -8.315 1.00 75.00 97 GLY A O 1
ATOM 745 N N . GLN A 1 98 ? 0.569 10.938 -9.335 1.00 79.25 98 GLN A N 1
ATOM 746 C CA . GLN A 1 98 ? -0.180 9.989 -8.505 1.00 79.25 98 GLN A CA 1
ATOM 747 C C . GLN A 1 98 ? 0.345 9.940 -7.070 1.00 79.25 98 GLN A C 1
ATOM 749 O O . GLN A 1 98 ? -0.445 9.919 -6.128 1.00 79.25 98 GLN A O 1
ATOM 754 N N . ILE A 1 99 ? 1.661 10.001 -6.871 1.00 77.69 99 ILE A N 1
ATOM 755 C CA . ILE A 1 99 ? 2.252 10.012 -5.526 1.00 77.69 99 ILE A CA 1
ATOM 756 C C . ILE A 1 99 ? 1.848 11.267 -4.754 1.00 77.69 99 ILE A C 1
ATOM 758 O O . ILE A 1 99 ? 1.518 11.178 -3.573 1.00 77.69 99 ILE A O 1
ATOM 762 N N . ARG A 1 100 ? 1.765 12.430 -5.412 1.00 76.94 100 ARG A N 1
ATOM 763 C CA . ARG A 1 100 ? 1.215 13.645 -4.781 1.00 76.94 100 ARG A CA 1
ATOM 764 C C . ARG A 1 100 ? -0.226 13.459 -4.314 1.00 76.94 100 ARG A C 1
ATOM 766 O O . ARG A 1 100 ? -0.581 13.939 -3.238 1.00 76.94 100 ARG A O 1
ATOM 773 N N . ALA A 1 101 ? -1.048 12.769 -5.102 1.00 82.12 101 ALA A N 1
ATOM 774 C CA . ALA A 1 101 ? -2.416 12.452 -4.707 1.00 82.12 101 ALA A CA 1
ATOM 775 C C . ALA A 1 101 ? -2.444 11.480 -3.514 1.00 82.12 101 ALA A C 1
ATOM 777 O O . ALA A 1 101 ? -3.187 11.720 -2.562 1.00 82.12 101 ALA A O 1
ATOM 778 N N . LYS A 1 102 ? -1.582 10.454 -3.509 1.00 83.88 102 LYS A N 1
ATOM 779 C CA . LYS A 1 102 ? -1.432 9.504 -2.391 1.00 83.88 102 LYS A CA 1
ATOM 780 C C . LYS A 1 102 ? -0.967 10.182 -1.099 1.00 83.88 102 LYS A C 1
ATOM 782 O O . LYS A 1 102 ? -1.497 9.879 -0.034 1.00 83.88 102 LYS A O 1
ATOM 787 N N . LEU A 1 103 ? -0.061 11.161 -1.183 1.00 82.44 103 LEU A N 1
ATOM 788 C CA . LEU A 1 103 ? 0.353 11.994 -0.045 1.00 82.44 103 LEU A CA 1
ATOM 789 C C . LEU A 1 103 ? -0.837 12.746 0.576 1.00 82.44 103 LEU A C 1
ATOM 791 O O . LEU A 1 103 ? -1.026 12.745 1.797 1.00 82.44 103 LEU A O 1
ATOM 795 N N . ALA A 1 104 ? -1.656 13.381 -0.267 1.00 83.50 104 ALA A N 1
ATOM 796 C CA . ALA A 1 104 ? -2.839 14.109 0.182 1.00 83.50 104 ALA A CA 1
ATOM 797 C C . ALA A 1 104 ? -3.898 13.170 0.787 1.00 83.50 104 ALA A C 1
ATOM 799 O O . ALA A 1 104 ? -4.452 13.478 1.846 1.00 83.50 104 ALA A O 1
ATOM 800 N N . ASP A 1 105 ? -4.137 12.016 0.156 1.00 87.69 105 ASP A N 1
ATOM 801 C CA . ASP A 1 105 ? -5.079 11.005 0.645 1.00 87.69 105 ASP A CA 1
ATOM 802 C C . ASP A 1 105 ? -4.644 10.437 2.001 1.00 87.69 105 ASP A C 1
ATOM 804 O O . ASP A 1 105 ? -5.422 10.465 2.954 1.00 87.69 105 ASP A O 1
ATOM 808 N N . ALA A 1 106 ? -3.377 10.031 2.142 1.00 86.00 106 ALA A N 1
ATOM 809 C CA . ALA A 1 106 ? -2.830 9.526 3.401 1.00 86.00 106 ALA A CA 1
ATOM 810 C C . ALA A 1 106 ? -2.959 10.559 4.534 1.00 86.00 106 ALA A C 1
ATOM 812 O O . ALA A 1 106 ? -3.415 10.223 5.629 1.00 86.00 106 ALA A O 1
ATOM 813 N N . THR A 1 107 ? -2.653 11.832 4.258 1.00 86.12 107 THR A N 1
ATOM 814 C CA . THR A 1 107 ? -2.816 12.927 5.231 1.00 86.12 107 THR A CA 1
ATOM 815 C C . THR A 1 107 ? -4.273 13.059 5.678 1.00 86.12 107 THR A C 1
ATOM 817 O O . THR A 1 107 ? -4.570 13.044 6.875 1.00 86.12 107 THR A O 1
ATOM 820 N N . SER A 1 108 ? -5.199 13.150 4.717 1.00 89.69 108 SER A N 1
ATOM 821 C CA . SER A 1 108 ? -6.634 13.296 4.987 1.00 89.69 108 SER A CA 1
ATOM 822 C C . SER A 1 108 ? -7.182 12.107 5.780 1.00 89.69 108 SER A C 1
ATOM 824 O O . SER A 1 108 ? -7.917 12.269 6.761 1.00 89.69 108 SER A O 1
ATOM 826 N N . LYS A 1 109 ? -6.773 10.897 5.396 1.00 91.94 109 LYS A N 1
ATOM 827 C CA . LYS A 1 109 ? -7.219 9.656 6.016 1.00 91.94 109 LYS A CA 1
ATOM 828 C C . LYS A 1 109 ? -6.673 9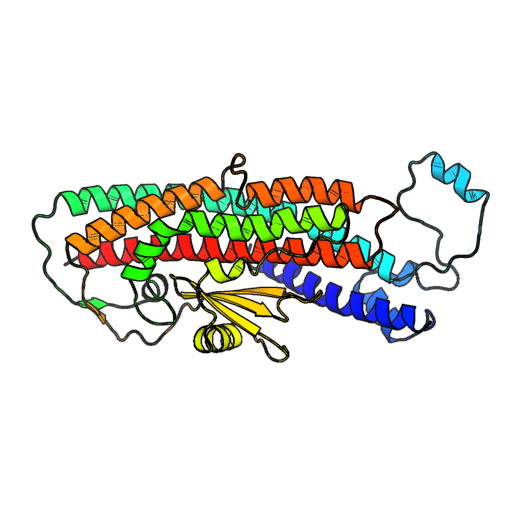.491 7.428 1.00 91.94 109 LYS A C 1
ATOM 830 O O . LYS A 1 109 ? -7.435 9.123 8.322 1.00 91.94 109 LYS A O 1
ATOM 835 N N . GLY A 1 110 ? -5.402 9.821 7.650 1.00 90.19 110 GLY A N 1
ATOM 836 C CA . GLY A 1 110 ? -4.791 9.848 8.979 1.00 90.19 110 GLY A CA 1
ATOM 837 C C . GLY A 1 110 ? -5.544 10.775 9.937 1.00 90.19 110 GLY A C 1
ATOM 838 O O . GLY A 1 110 ? -5.899 10.357 11.040 1.00 90.19 110 GLY A O 1
ATOM 839 N N . GLU A 1 111 ? -5.885 11.988 9.492 1.00 92.50 111 GLU A N 1
ATOM 840 C CA . GLU A 1 111 ? -6.621 12.964 10.308 1.00 92.50 111 GLU A CA 1
ATOM 841 C C . GLU A 1 111 ? -8.054 12.501 10.626 1.00 92.50 111 GLU A C 1
ATOM 843 O O . GLU A 1 111 ? -8.502 12.559 11.775 1.00 92.50 111 GLU A O 1
ATOM 848 N N . ASN A 1 112 ? -8.770 11.957 9.633 1.00 95.31 112 ASN A N 1
ATOM 849 C CA . ASN A 1 112 ? -10.111 11.406 9.841 1.00 95.31 112 ASN A CA 1
ATOM 850 C C . ASN A 1 112 ? -10.102 10.261 10.866 1.00 95.31 112 ASN A C 1
ATOM 852 O O . ASN A 1 112 ? -10.905 10.250 11.806 1.00 95.31 112 ASN A O 1
ATOM 856 N N . LEU A 1 113 ? -9.177 9.311 10.698 1.00 96.12 113 LEU A N 1
ATOM 857 C CA . LEU A 1 113 ? -9.041 8.165 11.591 1.00 96.12 113 LEU A CA 1
ATOM 858 C C . LEU A 1 113 ? -8.689 8.616 13.004 1.00 96.12 113 LEU A C 1
ATOM 860 O O . LEU A 1 113 ? -9.315 8.150 13.951 1.00 96.12 113 LEU A O 1
ATOM 864 N N . ARG A 1 114 ? -7.786 9.588 13.152 1.00 93.88 114 ARG A N 1
ATOM 865 C CA . ARG A 1 114 ? -7.441 10.177 14.449 1.00 93.88 114 ARG A CA 1
ATOM 866 C C . ARG A 1 114 ? -8.660 10.779 15.150 1.00 93.88 114 ARG A C 1
ATOM 868 O O . ARG A 1 114 ? -8.890 10.503 16.328 1.00 93.88 114 ARG A O 1
ATOM 875 N N . GLY A 1 115 ? -9.481 11.543 14.427 1.00 94.44 115 GLY A N 1
ATOM 876 C CA . GLY A 1 115 ? -10.724 12.107 14.960 1.00 94.44 115 GLY A CA 1
ATOM 877 C C . GLY A 1 115 ? -11.733 11.035 15.397 1.00 94.44 115 GLY A C 1
ATOM 878 O O . GLY A 1 115 ? -12.389 11.182 16.430 1.00 94.44 115 GLY A O 1
ATOM 879 N N . ARG A 1 116 ? -11.846 9.930 14.647 1.00 95.88 116 ARG A N 1
ATOM 880 C CA . ARG A 1 116 ? -12.688 8.777 15.022 1.00 95.88 116 ARG A CA 1
ATOM 881 C C . ARG A 1 116 ? -12.148 8.046 16.252 1.00 95.88 116 ARG A C 1
ATOM 883 O O . ARG A 1 116 ? -12.937 7.718 17.137 1.00 95.88 116 ARG A O 1
ATOM 890 N N . THR A 1 117 ? -10.835 7.835 16.328 1.00 95.94 117 THR A N 1
ATOM 891 C CA . THR A 1 117 ? -10.169 7.216 17.480 1.00 95.94 117 THR A CA 1
ATOM 892 C C . THR A 1 117 ? -10.426 8.014 18.751 1.00 95.94 117 THR A C 1
ATOM 894 O O . THR A 1 117 ? -10.907 7.442 19.724 1.00 95.94 117 THR A O 1
ATOM 897 N N . ALA A 1 118 ? -10.221 9.336 18.725 1.00 94.31 118 ALA A N 1
ATOM 898 C CA . ALA A 1 118 ? -10.438 10.199 19.888 1.00 94.31 118 ALA A CA 1
ATOM 899 C C . ALA A 1 118 ? -11.890 10.147 20.403 1.00 94.31 118 ALA A C 1
ATOM 901 O O . ALA A 1 118 ? -12.128 10.074 21.610 1.00 94.31 118 ALA A O 1
ATOM 902 N N . LYS A 1 119 ? -12.874 10.121 19.489 1.00 93.94 119 LYS A N 1
ATOM 903 C CA . LYS A 1 119 ? -14.300 9.980 19.836 1.00 93.94 119 LYS A CA 1
ATOM 904 C C . LYS A 1 119 ? -14.622 8.633 20.489 1.00 93.94 119 LYS A C 1
ATOM 906 O O . LYS A 1 119 ? -15.437 8.579 21.403 1.00 93.94 119 LYS A O 1
ATOM 911 N N . LEU A 1 120 ? -14.018 7.541 20.020 1.00 94.50 120 LEU A N 1
ATOM 912 C CA . LEU A 1 120 ? -14.231 6.218 20.615 1.00 94.50 120 LEU A CA 1
ATOM 913 C C . LEU A 1 120 ? -13.462 6.046 21.931 1.00 94.50 120 LEU A C 1
ATOM 915 O O . LEU A 1 120 ? -13.996 5.438 22.856 1.00 94.50 120 LEU A O 1
ATOM 919 N N . GLN A 1 121 ? -12.260 6.618 22.052 1.00 93.38 121 GLN A N 1
ATOM 920 C CA . GLN A 1 121 ? -11.488 6.646 23.299 1.00 93.38 121 GLN A CA 1
ATOM 921 C C . GLN A 1 121 ? -12.261 7.323 24.427 1.00 93.38 121 GLN A C 1
ATOM 923 O O . GLN A 1 121 ? -12.370 6.739 25.504 1.00 93.38 121 GLN A O 1
ATOM 928 N N . SER A 1 122 ? -12.851 8.499 24.190 1.00 91.31 122 SER A N 1
ATOM 929 C CA . SER A 1 122 ? -13.634 9.190 25.224 1.00 91.31 122 SER A CA 1
ATOM 930 C C . SER A 1 122 ? -14.833 8.362 25.697 1.00 91.31 122 SER A C 1
ATOM 932 O O . SER A 1 122 ? -15.116 8.320 26.893 1.00 91.31 122 SER A O 1
ATOM 934 N N . HIS A 1 123 ? -15.488 7.638 24.785 1.00 90.31 123 HIS A N 1
ATOM 935 C CA . HIS A 1 123 ? -16.593 6.748 25.126 1.00 90.31 123 HIS A CA 1
ATOM 936 C C . HIS A 1 123 ? -16.128 5.525 25.933 1.00 90.31 123 HIS A C 1
ATOM 938 O O . HIS A 1 123 ? -16.692 5.229 26.983 1.00 90.31 123 HIS A O 1
ATOM 944 N N . VAL A 1 124 ? -15.071 4.835 25.487 1.00 90.69 124 VAL A N 1
ATOM 945 C CA . VAL A 1 124 ? -14.543 3.631 26.158 1.00 90.69 124 VAL A CA 1
ATOM 946 C C . VAL A 1 124 ? -13.969 3.945 27.542 1.00 90.69 124 VAL A C 1
ATOM 948 O O . VAL A 1 124 ? -14.129 3.140 28.457 1.00 90.69 124 VAL A O 1
ATOM 951 N N . LEU A 1 125 ? -13.345 5.112 27.729 1.00 87.38 125 LEU A N 1
ATOM 952 C CA . LEU A 1 125 ? -12.838 5.552 29.036 1.00 87.38 125 LEU A CA 1
ATOM 953 C C . LEU A 1 125 ? -13.953 5.754 30.074 1.00 87.38 125 LEU A C 1
ATOM 955 O O . LEU A 1 125 ? -13.701 5.584 31.265 1.00 87.38 125 LEU A O 1
ATOM 959 N N . GLY A 1 126 ? -15.175 6.075 29.638 1.00 85.81 126 GLY A N 1
ATOM 960 C CA . GLY A 1 126 ? -16.338 6.209 30.516 1.00 85.81 126 GLY A CA 1
ATOM 961 C C . GLY A 1 126 ? -16.956 4.878 30.966 1.00 85.81 126 GLY A C 1
ATOM 962 O O . GLY A 1 126 ? -17.778 4.868 31.883 1.00 85.81 126 GLY A O 1
ATOM 963 N N . LEU A 1 127 ? -16.578 3.750 30.353 1.00 88.69 127 LEU A N 1
ATOM 964 C CA . LEU A 1 127 ? -17.158 2.439 30.649 1.00 88.69 127 LEU A CA 1
ATOM 965 C C . LEU A 1 127 ? -16.456 1.764 31.837 1.00 88.69 127 LEU A C 1
ATOM 967 O O . LEU A 1 127 ? -15.236 1.604 31.854 1.00 88.69 127 LEU A O 1
ATOM 971 N N . LYS A 1 128 ? -17.244 1.301 32.817 1.00 84.75 128 LYS A N 1
ATOM 972 C CA . LYS A 1 128 ? -16.749 0.511 33.964 1.00 84.75 128 LYS A CA 1
ATOM 973 C C . LYS A 1 128 ? -16.612 -0.977 33.642 1.00 84.75 128 LYS A C 1
ATOM 975 O O . LYS A 1 128 ? -15.703 -1.639 34.133 1.00 84.75 128 LYS A O 1
ATOM 980 N N . SER A 1 129 ? -17.520 -1.502 32.829 1.00 86.06 129 SER A N 1
ATOM 981 C CA . SER A 1 129 ? -17.552 -2.893 32.387 1.00 86.06 129 SER A CA 1
ATOM 982 C C . SER A 1 129 ? -18.218 -2.979 31.016 1.00 86.06 129 SER A C 1
ATOM 984 O O . SER A 1 129 ? -18.870 -2.034 30.571 1.00 86.06 129 SER A O 1
ATOM 986 N N . LEU A 1 130 ? -18.014 -4.103 30.332 1.00 89.00 130 LEU A N 1
ATOM 987 C CA . LEU A 1 130 ? -18.560 -4.354 29.006 1.00 89.00 130 LEU A CA 1
ATOM 988 C C . LEU A 1 130 ? -19.119 -5.776 28.964 1.00 89.00 130 LEU A C 1
ATOM 990 O O . LEU A 1 130 ? -18.438 -6.725 29.362 1.00 89.00 130 LEU A O 1
ATOM 994 N N . VAL A 1 131 ? -20.376 -5.905 28.541 1.00 87.75 131 VAL A N 1
ATOM 995 C CA . VAL A 1 131 ? -21.073 -7.192 28.463 1.00 87.75 131 VAL A CA 1
ATOM 996 C C . VAL A 1 131 ? -20.613 -7.925 27.211 1.00 87.75 131 VAL A C 1
ATOM 998 O O . VAL A 1 131 ? -20.688 -7.386 26.106 1.00 87.75 131 VAL A O 1
ATOM 1001 N N . LYS A 1 132 ? -20.144 -9.163 27.388 1.00 91.12 132 LYS A N 1
ATOM 1002 C CA . LYS A 1 132 ? -19.759 -10.014 26.264 1.00 91.12 132 LYS A CA 1
ATOM 1003 C C . LYS A 1 132 ? -20.986 -10.382 25.438 1.00 91.12 132 LYS A C 1
ATOM 1005 O O . LYS A 1 132 ? -21.989 -10.819 25.993 1.00 91.12 132 LYS A O 1
ATOM 1010 N N . HIS A 1 133 ? -20.867 -10.248 24.128 1.00 93.25 133 HIS A N 1
ATOM 1011 C CA . HIS A 1 133 ? -21.877 -10.660 23.163 1.00 93.25 133 HIS A CA 1
ATOM 1012 C C . HIS A 1 133 ? -21.207 -11.003 21.831 1.00 93.25 133 HIS A C 1
ATOM 1014 O O . HIS A 1 133 ? -20.023 -10.729 21.629 1.00 93.25 133 HIS A O 1
ATOM 1020 N N . ASP A 1 134 ? -21.966 -11.594 20.919 1.00 94.62 134 ASP A N 1
ATOM 1021 C CA . ASP A 1 134 ? -21.465 -11.935 19.594 1.00 94.62 134 ASP A CA 1
ATOM 1022 C C . ASP A 1 134 ? -21.626 -10.758 18.630 1.00 94.62 134 ASP A C 1
ATOM 1024 O O . ASP A 1 134 ? -22.695 -10.160 18.494 1.00 94.62 134 ASP A O 1
ATOM 1028 N N . VAL A 1 135 ? -20.544 -10.431 17.931 1.00 94.44 135 VAL A N 1
ATOM 1029 C CA . VAL A 1 135 ? -20.492 -9.371 16.931 1.00 94.44 135 VAL A CA 1
ATOM 1030 C C . VAL A 1 135 ? -20.635 -9.986 15.549 1.00 94.44 135 VAL A C 1
ATOM 1032 O O . VAL A 1 135 ? -19.792 -10.774 15.123 1.00 94.44 135 VAL A O 1
ATOM 1035 N N . LYS A 1 136 ? -21.662 -9.567 14.804 1.00 93.88 136 LYS A N 1
ATOM 1036 C CA . LYS A 1 136 ? -21.855 -9.993 13.411 1.00 93.88 136 LYS A CA 1
ATOM 1037 C C . LYS A 1 136 ? -20.645 -9.635 12.548 1.00 93.88 136 LYS A C 1
ATOM 1039 O O . LYS A 1 136 ? -20.216 -8.469 12.509 1.00 93.88 136 LYS A O 1
ATOM 1044 N N . THR A 1 137 ? -20.132 -10.634 11.838 1.00 92.88 137 THR A N 1
ATOM 1045 C CA . THR A 1 137 ? -19.068 -10.447 10.853 1.00 92.88 137 THR A CA 1
ATOM 1046 C C . THR A 1 137 ? -19.592 -9.666 9.648 1.00 92.88 137 THR A C 1
ATOM 1048 O O . THR A 1 137 ? -20.794 -9.471 9.453 1.00 92.88 137 THR A O 1
ATOM 1051 N N . GLY A 1 138 ? -18.676 -9.119 8.859 1.00 89.62 138 GLY A N 1
ATOM 1052 C CA . GLY A 1 138 ? -19.014 -8.390 7.645 1.00 89.62 138 GLY A CA 1
ATOM 1053 C C . GLY A 1 138 ? -17.767 -7.933 6.904 1.00 89.62 138 GLY A C 1
ATOM 1054 O O . GLY A 1 138 ? -16.662 -8.405 7.162 1.00 89.62 138 GLY A O 1
ATOM 1055 N N . SER A 1 139 ? -17.921 -6.949 6.019 1.00 89.44 139 SER A N 1
ATOM 1056 C CA . SER A 1 139 ? -16.809 -6.411 5.216 1.00 89.44 139 SER A CA 1
ATOM 1057 C C . SER A 1 139 ? -15.660 -5.822 6.049 1.00 89.44 139 SER A C 1
ATOM 1059 O O . SER A 1 139 ? -14.537 -5.689 5.562 1.00 89.44 139 SER A O 1
ATOM 1061 N N . TRP A 1 140 ? -15.921 -5.470 7.309 1.00 93.19 140 TRP A N 1
ATOM 1062 C CA . TRP A 1 140 ? -14.917 -4.977 8.246 1.00 93.19 140 TRP A CA 1
ATOM 1063 C C . TRP A 1 140 ? -14.033 -6.092 8.816 1.00 93.19 140 TRP A C 1
ATOM 1065 O O . TRP A 1 140 ? -12.896 -5.820 9.190 1.00 93.19 140 TRP A O 1
ATOM 1075 N N . THR A 1 141 ? -14.519 -7.336 8.868 1.00 94.94 141 THR A N 1
ATOM 1076 C CA . THR A 1 141 ? -13.836 -8.440 9.553 1.00 94.94 141 THR A CA 1
ATOM 1077 C C . THR A 1 141 ? -12.485 -8.743 8.911 1.00 94.94 141 THR A C 1
ATOM 1079 O O . THR A 1 141 ? -11.493 -8.867 9.622 1.00 94.94 141 THR A O 1
ATOM 1082 N N . SER A 1 142 ? -12.390 -8.707 7.576 1.00 94.81 142 SER A N 1
ATOM 1083 C CA . SER A 1 142 ? -11.114 -8.886 6.862 1.00 94.81 142 SER A CA 1
ATOM 1084 C C . SER A 1 142 ? -10.053 -7.842 7.229 1.00 94.81 142 SER A C 1
ATOM 1086 O O . SER A 1 142 ? -8.862 -8.070 7.039 1.00 94.81 142 SER A O 1
ATOM 1088 N N . LYS A 1 143 ? -10.445 -6.688 7.780 1.00 96.62 143 LYS A N 1
ATOM 1089 C CA . LYS A 1 143 ? -9.520 -5.625 8.193 1.00 96.62 143 LYS A CA 1
ATOM 1090 C C . LYS A 1 143 ? -8.838 -5.889 9.536 1.00 96.62 143 LYS A C 1
ATOM 1092 O O . LYS A 1 143 ? -7.850 -5.232 9.838 1.00 96.62 143 LYS A O 1
ATOM 1097 N N . VAL A 1 144 ? -9.342 -6.838 10.323 1.00 95.56 144 VAL A N 1
ATOM 1098 C CA . VAL A 1 144 ? -8.711 -7.304 11.571 1.00 95.56 144 VAL A CA 1
ATOM 1099 C C . VAL A 1 144 ? -8.128 -8.711 11.424 1.00 95.56 144 VAL A C 1
ATOM 1101 O O . VAL A 1 144 ? -7.880 -9.391 12.419 1.00 95.56 144 VAL A O 1
ATOM 1104 N N . CYS A 1 145 ? -7.928 -9.162 10.183 1.00 94.19 145 CYS A N 1
ATOM 1105 C CA . CYS A 1 145 ? -7.396 -10.481 9.877 1.00 94.19 145 CYS A CA 1
ATOM 1106 C C . CYS A 1 145 ? -5.908 -10.454 9.514 1.00 94.19 145 CYS A C 1
ATOM 1108 O O . CYS A 1 145 ? -5.378 -9.453 9.032 1.00 94.19 145 CYS A O 1
ATOM 1110 N N . GLN A 1 146 ? -5.260 -11.601 9.679 1.00 92.50 146 GLN A N 1
ATOM 1111 C CA . GLN A 1 146 ? -3.992 -11.950 9.048 1.00 92.50 146 GLN A CA 1
ATOM 1112 C C . GLN A 1 146 ? -4.129 -13.381 8.517 1.00 92.50 146 GLN A C 1
ATOM 1114 O O . GLN A 1 146 ? -4.553 -14.264 9.261 1.00 92.50 146 GLN A O 1
ATOM 1119 N N . GLU A 1 147 ? -3.827 -13.594 7.234 1.00 89.69 147 GLU A N 1
ATOM 1120 C CA . GLU A 1 147 ? -4.038 -14.881 6.545 1.00 89.69 147 GLU A CA 1
ATOM 1121 C C . GLU A 1 147 ? -5.467 -15.434 6.706 1.00 89.69 147 GLU A C 1
ATOM 1123 O O . GLU A 1 147 ? -5.668 -16.573 7.130 1.00 89.69 147 GLU A O 1
ATOM 1128 N N . ASP A 1 148 ? -6.466 -14.600 6.405 1.00 89.81 148 ASP A N 1
ATOM 1129 C CA . ASP A 1 148 ? -7.893 -14.941 6.479 1.00 89.81 148 ASP A CA 1
ATOM 1130 C C . ASP A 1 148 ? -8.383 -15.380 7.878 1.00 89.81 148 ASP A C 1
ATOM 1132 O O . ASP A 1 148 ? -9.465 -15.946 8.014 1.00 89.81 148 ASP A O 1
ATOM 1136 N N . LYS A 1 149 ? -7.632 -15.082 8.946 1.00 91.69 149 LYS A N 1
ATOM 1137 C CA . LYS A 1 149 ? -8.048 -15.334 10.333 1.00 91.69 149 LYS A CA 1
ATOM 1138 C C . LYS A 1 149 ? -8.067 -14.056 11.146 1.00 91.69 149 LYS A C 1
ATOM 1140 O O . LYS A 1 149 ? -7.100 -13.298 11.104 1.00 91.69 149 LYS A O 1
ATOM 1145 N N . VAL A 1 150 ? -9.124 -13.850 11.934 1.00 94.00 150 VAL A N 1
ATOM 1146 C CA . VAL A 1 150 ? -9.218 -12.717 12.868 1.00 94.00 150 VAL A CA 1
ATOM 1147 C C . VAL A 1 150 ? -8.046 -12.779 13.847 1.00 94.00 150 VAL A C 1
ATOM 1149 O O . VAL A 1 150 ? -7.907 -13.737 14.603 1.00 94.00 150 VAL A O 1
ATOM 1152 N N . ASN A 1 151 ? -7.201 -11.751 13.825 1.00 94.44 151 ASN A N 1
ATOM 1153 C CA . ASN A 1 151 ? -5.992 -11.662 14.632 1.00 94.44 151 ASN A CA 1
ATOM 1154 C C . ASN A 1 151 ? -5.787 -10.223 15.125 1.00 94.44 151 ASN A C 1
ATOM 1156 O O . ASN A 1 151 ? -4.968 -9.454 14.615 1.00 94.44 151 ASN A O 1
ATOM 1160 N N . VAL A 1 152 ? -6.559 -9.861 16.150 1.00 94.38 152 VAL A N 1
ATOM 1161 C CA . VAL A 1 152 ? -6.508 -8.534 16.784 1.00 94.38 152 VAL A CA 1
ATOM 1162 C C . VAL A 1 152 ? -5.135 -8.269 17.402 1.00 94.38 152 VAL A C 1
ATOM 1164 O O . VAL A 1 152 ? -4.649 -7.144 17.353 1.00 94.38 152 VAL A O 1
ATOM 1167 N N . GLN A 1 153 ? -4.475 -9.302 17.930 1.00 94.62 153 GLN A N 1
ATOM 1168 C CA . GLN A 1 153 ? -3.159 -9.146 18.540 1.00 94.62 153 GLN A CA 1
ATOM 1169 C C . GLN A 1 153 ? -2.100 -8.749 17.508 1.00 94.62 153 GLN A C 1
ATOM 1171 O O . GLN A 1 153 ? -1.335 -7.824 17.763 1.00 94.62 153 GLN A O 1
ATOM 1176 N N . ALA A 1 154 ? -2.083 -9.382 16.331 1.00 93.12 154 ALA A N 1
ATOM 1177 C CA . ALA A 1 154 ? -1.180 -8.984 15.250 1.00 93.12 154 ALA A CA 1
ATOM 1178 C C . ALA A 1 154 ? -1.476 -7.559 14.752 1.00 93.12 154 ALA A C 1
ATOM 1180 O O . ALA A 1 154 ? -0.557 -6.794 14.469 1.00 93.12 154 ALA A O 1
ATOM 1181 N N . CYS A 1 155 ? -2.754 -7.171 14.708 1.00 94.69 155 CYS A N 1
ATOM 1182 C CA . CYS A 1 155 ? -3.168 -5.804 14.383 1.00 94.69 155 CYS A CA 1
ATOM 1183 C C . CYS A 1 155 ? -2.637 -4.771 15.394 1.00 94.69 155 CYS A C 1
ATOM 1185 O O . CYS A 1 155 ? -2.183 -3.701 15.000 1.00 94.69 155 CYS A O 1
ATOM 1187 N N . ILE A 1 156 ? -2.651 -5.095 16.691 1.00 94.19 156 ILE A N 1
ATOM 1188 C CA . ILE A 1 156 ? -2.069 -4.249 17.745 1.00 94.19 156 ILE A CA 1
ATOM 1189 C C . ILE A 1 156 ? -0.538 -4.229 17.637 1.00 94.19 156 ILE A C 1
ATOM 1191 O O . ILE A 1 156 ? 0.074 -3.167 17.710 1.00 94.19 156 ILE A O 1
ATOM 1195 N N . GLN A 1 157 ? 0.094 -5.381 17.396 1.00 92.00 157 GLN A N 1
ATOM 1196 C CA . GLN A 1 157 ? 1.547 -5.486 17.211 1.00 92.00 157 GLN A CA 1
ATOM 1197 C C . GLN A 1 157 ? 2.054 -4.674 16.015 1.00 92.00 157 GLN A C 1
ATOM 1199 O O . GLN A 1 157 ? 3.146 -4.113 16.095 1.00 92.00 157 GLN A O 1
ATOM 1204 N N . LEU A 1 158 ? 1.252 -4.526 14.955 1.00 90.88 158 LEU A N 1
ATOM 1205 C CA . LEU A 1 158 ? 1.579 -3.649 13.829 1.00 90.88 158 LEU A CA 1
ATOM 1206 C C . LEU A 1 158 ? 1.834 -2.204 14.284 1.00 90.88 158 LEU A C 1
ATOM 1208 O O . LEU A 1 158 ? 2.752 -1.562 13.785 1.00 90.88 158 LEU A O 1
ATOM 1212 N N . ALA A 1 159 ? 1.082 -1.705 15.270 1.00 88.56 159 ALA A N 1
ATOM 1213 C CA . ALA A 1 159 ? 1.290 -0.364 15.814 1.00 88.56 159 ALA A CA 1
ATOM 1214 C C . ALA A 1 159 ? 2.651 -0.217 16.510 1.00 88.56 159 ALA A C 1
ATOM 1216 O O . ALA A 1 159 ? 3.260 0.848 16.438 1.00 88.56 159 ALA A O 1
ATOM 1217 N N . HIS A 1 160 ? 3.163 -1.281 17.129 1.00 83.06 160 HIS A N 1
ATOM 1218 C CA . HIS A 1 160 ? 4.480 -1.283 17.769 1.00 83.06 160 HIS A CA 1
ATOM 1219 C C . HIS A 1 160 ? 5.631 -1.457 16.768 1.00 83.06 160 HIS A C 1
ATOM 1221 O O . HIS A 1 160 ? 6.722 -0.948 17.005 1.00 83.06 160 HIS A O 1
ATOM 1227 N N . GLY A 1 161 ? 5.391 -2.159 15.657 1.00 78.12 161 GLY A N 1
ATOM 1228 C CA . GLY A 1 161 ? 6.402 -2.470 14.644 1.00 78.12 161 GLY A CA 1
ATOM 1229 C C . GLY A 1 161 ? 6.427 -1.545 13.425 1.00 78.12 161 GLY A C 1
ATOM 1230 O O . GLY A 1 161 ? 7.305 -1.702 12.591 1.00 78.12 161 GLY A O 1
ATOM 1231 N N . HIS A 1 162 ? 5.499 -0.593 13.278 1.00 76.88 162 HIS A N 1
ATOM 1232 C CA . HIS A 1 162 ? 5.355 0.157 12.020 1.00 76.88 162 HIS A CA 1
ATOM 1233 C C . HIS A 1 162 ? 6.619 0.917 11.582 1.00 76.88 162 HIS A C 1
ATOM 1235 O O . HIS A 1 162 ? 6.852 1.035 10.385 1.00 76.88 162 HIS A O 1
ATOM 1241 N N . ALA A 1 163 ? 7.446 1.384 12.523 1.00 70.38 163 ALA A N 1
ATOM 1242 C CA . ALA A 1 163 ? 8.685 2.093 12.208 1.00 70.38 163 ALA A CA 1
ATOM 1243 C C . ALA A 1 163 ? 9.711 1.200 11.486 1.00 70.38 163 ALA A C 1
ATOM 1245 O O . ALA A 1 163 ? 10.403 1.666 10.591 1.00 70.38 163 ALA A O 1
ATOM 1246 N N . SER A 1 164 ? 9.776 -0.102 11.796 1.00 71.19 164 SER A N 1
ATOM 1247 C CA . SER A 1 164 ? 10.693 -1.015 11.095 1.00 71.19 164 SER A CA 1
ATOM 1248 C C . SER A 1 164 ? 10.246 -1.333 9.665 1.00 71.19 164 SER A C 1
ATOM 1250 O O . SER A 1 164 ? 11.033 -1.877 8.887 1.00 71.19 164 SER A O 1
ATOM 1252 N N . LEU A 1 165 ? 8.997 -1.000 9.310 1.00 75.81 165 LEU A N 1
ATOM 1253 C CA . LEU A 1 165 ? 8.483 -1.106 7.945 1.00 75.81 165 LEU A CA 1
ATOM 1254 C C . LEU A 1 165 ? 8.993 0.042 7.062 1.00 75.81 165 LEU A C 1
ATOM 1256 O O . LEU A 1 165 ? 9.165 -0.157 5.860 1.00 75.81 165 LEU A O 1
ATOM 1260 N N . ASP A 1 166 ? 9.296 1.204 7.648 1.00 73.25 166 ASP A N 1
ATOM 1261 C CA . ASP A 1 166 ? 9.860 2.350 6.924 1.00 73.25 166 ASP A CA 1
ATOM 1262 C C . ASP A 1 166 ? 11.267 2.045 6.407 1.00 73.25 166 ASP A C 1
ATOM 1264 O O . ASP A 1 166 ? 11.573 2.343 5.253 1.00 73.25 166 ASP A O 1
ATOM 1268 N N . ASP A 1 167 ? 12.072 1.323 7.193 1.00 72.69 167 ASP A N 1
ATOM 1269 C CA . ASP A 1 167 ? 13.395 0.848 6.775 1.00 72.69 167 ASP A CA 1
ATOM 1270 C C . ASP A 1 167 ? 13.347 -0.024 5.503 1.00 72.69 167 ASP A C 1
ATOM 1272 O O . ASP A 1 167 ? 14.334 -0.155 4.778 1.00 72.69 167 ASP A O 1
ATOM 1276 N N . ILE A 1 168 ? 12.221 -0.701 5.247 1.00 76.75 168 ILE A N 1
ATOM 1277 C CA . ILE A 1 168 ? 12.054 -1.567 4.072 1.00 76.75 168 ILE A CA 1
ATOM 1278 C C . ILE A 1 168 ? 11.899 -0.694 2.834 1.00 76.75 168 ILE A C 1
ATOM 1280 O O . ILE A 1 168 ? 12.564 -0.924 1.826 1.00 76.75 168 ILE A O 1
ATOM 1284 N N . VAL A 1 169 ? 11.052 0.329 2.927 1.00 75.56 169 VAL A N 1
ATOM 1285 C CA . VAL A 1 169 ? 10.849 1.318 1.866 1.00 75.56 169 VAL A CA 1
ATOM 1286 C C . VAL A 1 169 ? 12.148 2.084 1.620 1.00 75.56 169 VAL A C 1
ATOM 1288 O O . VAL A 1 169 ? 12.552 2.266 0.470 1.00 75.56 169 VAL A O 1
ATOM 1291 N N . GLU A 1 170 ? 12.865 2.450 2.683 1.00 72.38 170 GLU A N 1
ATOM 1292 C CA . GLU A 1 170 ? 14.201 3.040 2.596 1.00 72.38 170 GLU A CA 1
ATOM 1293 C C . GLU A 1 170 ? 15.175 2.132 1.832 1.00 72.38 170 GLU A C 1
ATOM 1295 O O . GLU A 1 170 ? 15.836 2.578 0.896 1.00 72.38 170 GLU A O 1
ATOM 1300 N N . ALA A 1 171 ? 15.224 0.835 2.147 1.00 71.69 171 ALA A N 1
ATOM 1301 C CA . ALA A 1 171 ? 16.122 -0.093 1.466 1.00 71.69 171 ALA A CA 1
ATOM 1302 C C . ALA A 1 171 ? 15.866 -0.161 -0.050 1.00 71.69 171 ALA A C 1
ATOM 1304 O O . ALA A 1 171 ? 16.819 -0.216 -0.825 1.00 71.69 171 ALA A O 1
ATOM 1305 N N . TYR A 1 172 ? 14.606 -0.127 -0.498 1.00 71.06 172 TYR A N 1
ATOM 1306 C CA . TYR A 1 172 ? 14.286 -0.105 -1.932 1.00 71.06 172 TYR A CA 1
ATOM 1307 C C . TYR A 1 172 ? 14.561 1.258 -2.582 1.00 71.06 172 TYR A C 1
ATOM 1309 O O . TYR A 1 172 ? 14.993 1.322 -3.735 1.00 71.06 172 TYR A O 1
ATOM 1317 N N . THR A 1 173 ? 14.372 2.355 -1.850 1.00 67.06 173 THR A N 1
ATOM 1318 C CA . THR A 1 173 ? 14.579 3.715 -2.369 1.00 67.06 173 THR A CA 1
ATOM 1319 C C . THR A 1 173 ? 16.057 4.122 -2.414 1.00 67.06 173 THR A C 1
ATOM 1321 O O . THR A 1 173 ? 16.544 4.540 -3.465 1.00 67.06 173 THR A O 1
ATOM 1324 N N . VAL A 1 174 ? 16.818 3.932 -1.331 1.00 63.28 174 VAL A N 1
ATOM 1325 C CA . VAL A 1 174 ? 18.259 4.248 -1.244 1.00 63.28 174 VAL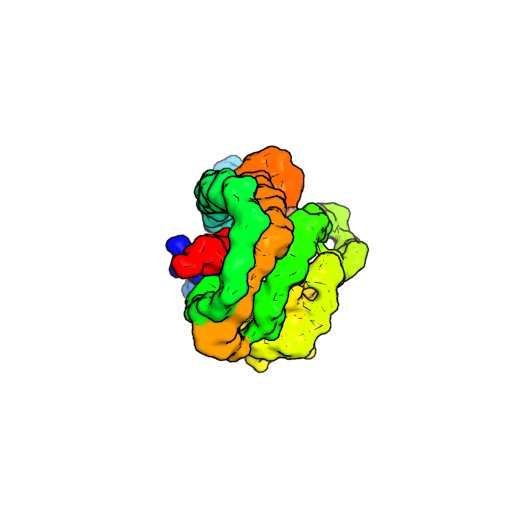 A CA 1
ATOM 1326 C C . VAL A 1 174 ? 19.076 3.385 -2.204 1.00 63.28 174 VAL A C 1
ATOM 1328 O O . VAL A 1 174 ? 19.992 3.876 -2.865 1.00 63.28 174 VAL A O 1
ATOM 1331 N N . PHE A 1 175 ? 18.718 2.109 -2.354 1.00 60.56 175 PHE A N 1
ATOM 1332 C CA . PHE A 1 175 ? 19.397 1.208 -3.283 1.00 60.56 175 PHE A CA 1
ATOM 1333 C C . PHE A 1 175 ? 19.123 1.533 -4.761 1.00 60.56 175 PHE A C 1
ATOM 1335 O O . PHE A 1 175 ? 19.868 1.115 -5.645 1.00 60.56 175 PHE A O 1
ATOM 1342 N N . THR A 1 176 ? 18.077 2.305 -5.058 1.00 59.88 176 THR A N 1
ATOM 1343 C CA . THR A 1 176 ? 17.847 2.825 -6.413 1.00 59.88 176 THR A CA 1
ATOM 1344 C C . THR A 1 176 ? 18.876 3.911 -6.758 1.00 59.88 176 THR A C 1
ATOM 1346 O O . THR A 1 176 ? 19.414 3.910 -7.862 1.00 59.88 176 THR A O 1
ATOM 1349 N N . LYS A 1 177 ? 19.267 4.755 -5.789 1.00 56.38 177 LYS A N 1
ATOM 1350 C CA . LYS A 1 177 ? 20.342 5.756 -5.952 1.00 56.38 177 LYS A CA 1
ATOM 1351 C C . LYS A 1 177 ? 21.737 5.149 -6.086 1.00 56.38 177 LYS A C 1
ATOM 1353 O O . LYS A 1 177 ? 22.627 5.759 -6.671 1.00 56.38 177 LYS A O 1
ATOM 1358 N N . SER A 1 178 ? 21.971 3.976 -5.506 1.00 53.53 178 SER A N 1
ATOM 1359 C CA . SER A 1 178 ? 23.301 3.367 -5.508 1.00 53.53 178 SER A CA 1
ATOM 1360 C C . SER A 1 178 ? 23.660 2.716 -6.849 1.00 53.53 178 SER A C 1
ATOM 1362 O O . SER A 1 178 ? 24.838 2.712 -7.192 1.00 53.53 178 SER A O 1
ATOM 1364 N N . VAL A 1 179 ? 22.672 2.289 -7.652 1.00 53.22 179 VAL A N 1
ATOM 1365 C CA . VAL A 1 179 ? 22.862 1.842 -9.054 1.00 53.22 179 VAL A CA 1
ATOM 1366 C C . VAL A 1 179 ? 23.502 2.935 -9.911 1.00 53.22 179 VAL A C 1
ATOM 1368 O O . VAL A 1 179 ? 24.346 2.646 -10.751 1.00 53.22 179 VAL A O 1
ATOM 1371 N N . LEU A 1 180 ? 23.178 4.200 -9.637 1.00 53.16 180 LEU A N 1
ATOM 1372 C CA . LEU A 1 180 ? 23.709 5.369 -10.347 1.00 53.16 180 LEU A CA 1
ATOM 1373 C C . LEU A 1 180 ? 25.166 5.703 -9.965 1.00 53.16 180 LEU A C 1
ATOM 1375 O O . LEU A 1 180 ? 25.816 6.512 -10.629 1.00 53.16 180 LEU A O 1
ATOM 1379 N N . LYS A 1 181 ? 25.704 5.070 -8.910 1.00 53.16 181 LYS A N 1
ATOM 1380 C CA . LYS A 1 181 ? 27.080 5.259 -8.409 1.00 53.16 181 LYS A CA 1
ATOM 1381 C C . LYS A 1 181 ? 27.982 4.026 -8.587 1.00 53.16 181 LYS A C 1
ATOM 1383 O O . LYS A 1 181 ? 29.115 4.042 -8.111 1.00 53.16 181 LYS A O 1
ATOM 1388 N N . GLY A 1 182 ? 27.513 2.975 -9.264 1.00 49.28 182 GLY A N 1
ATOM 1389 C CA . GLY A 1 182 ? 28.241 1.716 -9.474 1.00 49.28 182 GLY A CA 1
ATOM 1390 C C . GLY A 1 182 ? 27.457 0.485 -8.997 1.00 49.28 182 GLY A C 1
ATOM 1391 O O . GLY A 1 182 ? 26.311 0.613 -8.569 1.00 49.28 182 GLY A O 1
ATOM 1392 N N . PRO A 1 183 ? 28.029 -0.735 -9.066 1.00 39.81 183 PRO A N 1
ATOM 1393 C CA . PRO A 1 183 ? 27.302 -1.973 -8.805 1.00 39.81 183 PRO A CA 1
ATOM 1394 C C . PRO A 1 183 ? 27.109 -2.155 -7.301 1.00 39.81 183 PRO A C 1
ATOM 1396 O O . PRO A 1 183 ? 27.799 -2.935 -6.645 1.00 39.81 183 PRO A O 1
ATOM 1399 N N . ALA A 1 184 ? 26.170 -1.423 -6.724 1.00 44.72 184 ALA A N 1
ATOM 1400 C CA . ALA A 1 184 ? 25.755 -1.679 -5.368 1.00 44.72 184 ALA A CA 1
ATOM 1401 C C . ALA A 1 184 ? 25.080 -3.054 -5.334 1.00 44.72 184 ALA A C 1
ATOM 1403 O O . ALA A 1 184 ? 24.138 -3.322 -6.081 1.00 44.72 184 ALA A O 1
ATOM 1404 N N . LYS A 1 185 ? 25.577 -3.948 -4.478 1.00 47.50 185 LYS A N 1
ATOM 1405 C CA . LYS A 1 185 ? 24.854 -5.156 -4.077 1.00 47.50 185 LYS A CA 1
ATOM 1406 C C . LYS A 1 185 ? 23.900 -4.768 -2.960 1.00 47.50 185 LYS A C 1
ATOM 1408 O O . LYS A 1 185 ? 24.264 -3.991 -2.083 1.00 47.50 185 LYS A O 1
ATOM 1413 N N . ARG A 1 186 ? 22.674 -5.283 -3.006 1.00 51.88 186 ARG A N 1
ATOM 1414 C CA . ARG A 1 186 ? 21.702 -5.083 -1.934 1.00 51.88 186 ARG A CA 1
ATOM 1415 C C . ARG A 1 186 ? 22.271 -5.795 -0.713 1.00 51.88 186 ARG A C 1
ATOM 1417 O O . ARG A 1 186 ? 22.380 -7.020 -0.737 1.00 51.88 186 ARG A O 1
ATOM 1424 N N . GLU A 1 187 ? 22.682 -5.061 0.314 1.00 42.62 187 GLU A N 1
ATOM 1425 C CA . GLU A 1 187 ? 23.031 -5.691 1.585 1.00 42.62 187 GLU A CA 1
ATOM 1426 C C . GLU A 1 187 ? 21.737 -6.112 2.282 1.00 42.62 187 GLU A C 1
ATOM 1428 O O . GLU A 1 187 ? 21.008 -5.307 2.855 1.00 42.62 187 GLU A O 1
ATOM 1433 N N . GLY A 1 188 ? 21.430 -7.403 2.177 1.00 47.62 188 GLY A N 1
ATOM 1434 C CA . GLY A 1 188 ? 20.348 -8.038 2.915 1.00 47.62 188 GLY A CA 1
ATOM 1435 C C . GLY A 1 188 ? 18.984 -8.031 2.223 1.00 47.62 188 GLY A C 1
ATOM 1436 O O . GLY A 1 188 ? 18.616 -7.172 1.420 1.00 47.62 188 GLY A O 1
ATOM 1437 N N . ASN A 1 189 ? 18.188 -9.036 2.576 1.00 51.78 189 ASN A N 1
ATOM 1438 C CA . ASN A 1 189 ? 16.827 -9.195 2.095 1.00 51.78 189 ASN A CA 1
ATOM 1439 C C . ASN A 1 189 ? 15.891 -8.377 3.001 1.00 51.78 189 ASN A C 1
ATOM 1441 O O . ASN A 1 189 ? 15.232 -8.937 3.865 1.00 51.78 189 ASN A O 1
ATOM 1445 N N . GLY A 1 190 ? 15.879 -7.043 2.864 1.00 60.06 190 GLY A N 1
ATOM 1446 C CA . GLY A 1 190 ? 15.130 -6.129 3.753 1.00 60.06 190 GLY A CA 1
ATOM 1447 C C . GLY A 1 190 ? 13.638 -6.459 3.943 1.00 60.06 190 GLY A C 1
ATOM 1448 O O . GLY A 1 190 ? 13.033 -6.022 4.913 1.00 60.06 190 GLY A O 1
ATOM 1449 N N . LEU A 1 191 ? 13.058 -7.289 3.069 1.00 67.56 191 LEU A N 1
ATOM 1450 C CA . LEU A 1 191 ? 11.696 -7.815 3.183 1.00 67.56 191 LEU A CA 1
ATOM 1451 C C . LEU A 1 191 ? 11.497 -8.839 4.305 1.00 67.56 191 LEU A C 1
ATOM 1453 O O . LEU A 1 191 ? 10.363 -9.042 4.720 1.00 67.56 191 LEU A O 1
ATOM 1457 N N . THR A 1 192 ? 12.554 -9.454 4.844 1.00 66.31 192 THR A N 1
ATOM 1458 C CA . THR A 1 192 ? 12.433 -10.327 6.028 1.00 66.31 192 THR A CA 1
ATOM 1459 C C . THR A 1 192 ? 11.916 -9.568 7.251 1.00 66.31 192 THR A C 1
ATOM 1461 O O . THR A 1 192 ? 11.359 -10.179 8.160 1.00 66.31 192 THR A O 1
ATOM 1464 N N . LYS A 1 193 ? 12.019 -8.229 7.256 1.00 72.81 193 LYS A N 1
ATOM 1465 C CA . LYS A 1 193 ? 11.384 -7.358 8.255 1.00 72.81 193 LYS A CA 1
ATOM 1466 C C . LYS A 1 193 ? 9.846 -7.367 8.177 1.00 72.81 193 LYS A C 1
ATOM 1468 O O . LYS A 1 193 ? 9.212 -7.072 9.184 1.00 72.81 193 LYS A O 1
ATOM 1473 N N . LEU A 1 194 ? 9.241 -7.752 7.041 1.00 72.75 194 LEU A N 1
ATOM 1474 C CA . LEU A 1 194 ? 7.788 -7.998 6.932 1.00 72.75 194 LEU A CA 1
ATOM 1475 C C . LEU A 1 194 ? 7.359 -9.288 7.653 1.00 72.75 194 LEU A C 1
ATOM 1477 O O . LEU A 1 194 ? 6.166 -9.522 7.835 1.00 72.75 194 LEU A O 1
ATOM 1481 N N . GLY A 1 195 ? 8.318 -10.130 8.046 1.00 77.81 195 GLY A N 1
ATOM 1482 C CA . GLY A 1 195 ? 8.094 -11.448 8.624 1.00 77.81 195 GLY A CA 1
ATOM 1483 C C . GLY A 1 195 ? 8.470 -12.576 7.665 1.00 77.81 195 GLY A C 1
ATOM 1484 O O . GLY A 1 195 ? 9.260 -12.408 6.734 1.00 77.81 195 GLY A O 1
ATOM 1485 N N . ASN A 1 196 ? 7.906 -13.757 7.914 1.00 82.62 196 ASN A N 1
ATOM 1486 C CA . ASN A 1 196 ? 8.198 -14.954 7.132 1.00 82.62 196 ASN A CA 1
ATOM 1487 C C . ASN A 1 196 ? 7.294 -15.048 5.900 1.00 82.62 196 ASN A C 1
ATOM 1489 O O . ASN A 1 196 ? 6.089 -14.811 5.984 1.00 82.62 196 ASN A O 1
ATOM 1493 N N . SER A 1 197 ? 7.884 -15.461 4.778 1.00 85.38 197 SER A N 1
ATOM 1494 C CA . SER A 1 197 ? 7.137 -15.865 3.587 1.00 85.38 197 SER A CA 1
ATOM 1495 C C . SER A 1 197 ? 6.310 -17.118 3.904 1.00 85.38 197 SER A C 1
ATOM 1497 O O . SER A 1 197 ? 6.814 -18.045 4.547 1.00 85.38 197 SER A O 1
ATOM 1499 N N . THR A 1 198 ? 5.042 -17.163 3.485 1.00 86.38 198 THR A N 1
ATOM 1500 C CA . THR A 1 198 ? 4.162 -18.320 3.713 1.00 86.38 198 THR A CA 1
ATOM 1501 C C . THR A 1 198 ? 3.515 -18.804 2.416 1.00 86.38 198 THR A C 1
ATOM 1503 O O . THR A 1 198 ? 3.057 -18.029 1.576 1.00 86.38 198 THR A O 1
ATOM 1506 N N . ALA A 1 199 ? 3.385 -20.127 2.269 1.00 87.88 199 ALA A N 1
ATOM 1507 C CA . ALA A 1 199 ? 2.695 -20.724 1.123 1.00 87.88 199 ALA A CA 1
ATOM 1508 C C . ALA A 1 199 ? 1.214 -20.302 1.037 1.00 87.88 199 ALA A C 1
ATOM 1510 O O . ALA A 1 199 ? 0.641 -20.240 -0.050 1.00 87.88 199 ALA A O 1
ATOM 1511 N N . LYS A 1 200 ? 0.587 -19.987 2.180 1.00 87.44 200 LYS A N 1
ATOM 1512 C CA . LYS A 1 200 ? -0.791 -19.484 2.236 1.00 87.44 200 LYS A CA 1
ATOM 1513 C C . LYS A 1 200 ? -0.902 -18.077 1.668 1.00 87.44 200 LYS A C 1
ATOM 1515 O O . LYS A 1 200 ? -1.789 -17.852 0.850 1.00 87.44 200 LYS A O 1
ATOM 1520 N N . ALA A 1 201 ? 0.002 -17.175 2.045 1.00 87.38 201 ALA A N 1
ATOM 1521 C CA . ALA A 1 201 ? 0.062 -15.833 1.481 1.00 87.38 201 ALA A CA 1
ATOM 1522 C C . ALA A 1 201 ? 0.282 -15.886 -0.034 1.00 87.38 201 ALA A C 1
ATOM 1524 O O . ALA A 1 201 ? -0.465 -15.249 -0.773 1.00 87.38 201 ALA A O 1
ATOM 1525 N N . VAL A 1 202 ? 1.218 -16.721 -0.507 1.00 88.62 202 VAL A N 1
ATOM 1526 C CA . VAL A 1 202 ? 1.443 -16.931 -1.948 1.00 88.62 202 VAL A CA 1
ATOM 1527 C C . VAL A 1 202 ? 0.173 -17.433 -2.633 1.00 88.62 202 VAL A C 1
ATOM 1529 O O . VAL A 1 202 ? -0.260 -16.839 -3.618 1.00 88.62 202 VAL A O 1
ATOM 1532 N N . LYS A 1 203 ? -0.474 -18.484 -2.111 1.00 88.31 203 LYS A N 1
ATOM 1533 C CA . LYS A 1 203 ? -1.700 -19.047 -2.702 1.00 88.31 203 LYS A CA 1
ATOM 1534 C C . LYS A 1 203 ? -2.837 -18.024 -2.741 1.00 88.31 203 LYS A C 1
ATOM 1536 O O . LYS A 1 203 ? -3.492 -17.877 -3.773 1.00 88.31 203 LYS A O 1
ATOM 1541 N N . ARG A 1 204 ? -3.076 -17.322 -1.630 1.00 87.56 204 ARG A N 1
ATOM 1542 C CA . ARG A 1 204 ? -4.161 -16.342 -1.511 1.00 87.56 204 ARG A CA 1
ATOM 1543 C C . ARG A 1 204 ? -3.933 -15.164 -2.448 1.00 87.56 204 ARG A C 1
ATOM 1545 O O . ARG A 1 204 ? -4.834 -14.811 -3.203 1.00 87.56 204 ARG A O 1
ATOM 1552 N N . ALA A 1 205 ? -2.721 -14.617 -2.461 1.00 87.06 205 ALA A N 1
ATOM 1553 C CA . ALA A 1 205 ? -2.367 -13.523 -3.349 1.00 87.06 205 ALA A CA 1
ATOM 1554 C C . ALA A 1 205 ? -2.381 -13.942 -4.825 1.00 87.06 205 ALA A C 1
ATOM 1556 O O . ALA A 1 205 ? -2.852 -13.175 -5.655 1.00 87.06 205 ALA A O 1
ATOM 1557 N N . SER A 1 206 ? -1.966 -15.169 -5.161 1.00 85.69 206 SER A N 1
ATOM 1558 C CA . SER A 1 206 ? -2.022 -15.687 -6.539 1.00 85.69 206 SER A CA 1
ATOM 1559 C C . SER A 1 206 ? -3.449 -15.749 -7.079 1.00 85.69 206 SER A C 1
ATOM 1561 O O . SER A 1 206 ? -3.667 -15.414 -8.239 1.00 85.69 206 SER A O 1
ATOM 1563 N N . GLY A 1 207 ? -4.426 -16.108 -6.237 1.00 84.44 207 GLY A N 1
ATOM 1564 C CA . GLY A 1 207 ? -5.842 -16.095 -6.615 1.00 84.44 207 GLY A CA 1
ATOM 1565 C C . GLY A 1 207 ? -6.403 -14.694 -6.888 1.00 84.44 207 GLY A C 1
ATOM 1566 O O . GLY A 1 207 ? -7.371 -14.568 -7.627 1.00 84.44 207 GLY A O 1
ATOM 1567 N N . ILE A 1 208 ? -5.791 -13.649 -6.320 1.00 85.94 208 ILE A N 1
ATOM 1568 C CA . ILE A 1 208 ? -6.210 -12.247 -6.487 1.00 85.94 208 ILE A CA 1
ATOM 1569 C C . ILE A 1 208 ? -5.456 -11.581 -7.644 1.00 85.94 208 ILE A C 1
ATOM 1571 O O . ILE A 1 208 ? -6.046 -10.852 -8.434 1.00 85.94 208 ILE A O 1
ATOM 1575 N N . LEU A 1 209 ? -4.149 -11.825 -7.736 1.00 84.38 209 LEU A N 1
ATOM 1576 C CA . LEU A 1 209 ? -3.240 -11.172 -8.680 1.00 84.38 209 LEU A CA 1
ATOM 1577 C C . LEU A 1 209 ? -3.068 -11.939 -9.997 1.00 84.38 209 LEU A C 1
ATOM 1579 O O . LEU A 1 209 ? -2.463 -11.405 -10.921 1.00 84.38 209 LEU A O 1
ATOM 1583 N N . GLY A 1 210 ? -3.555 -13.181 -10.093 1.00 79.31 210 GLY A N 1
ATOM 1584 C CA . GLY A 1 210 ? -3.420 -14.000 -11.302 1.00 79.31 210 GLY A CA 1
ATOM 1585 C C . GLY A 1 210 ? -1.974 -14.412 -11.601 1.00 79.31 210 GLY A C 1
ATOM 1586 O O . GLY A 1 210 ? -1.554 -14.422 -12.755 1.00 79.31 210 GLY A O 1
ATOM 1587 N N . LEU A 1 211 ? -1.189 -14.729 -10.567 1.00 68.12 211 LEU A N 1
ATOM 1588 C CA . LEU A 1 211 ? 0.233 -15.075 -10.694 1.00 68.12 211 LEU A CA 1
ATOM 1589 C C . LEU A 1 211 ? 0.399 -16.490 -11.272 1.00 68.12 211 LEU A C 1
ATOM 1591 O O . LEU A 1 211 ? 0.500 -17.460 -10.526 1.00 68.12 211 LEU A O 1
ATOM 1595 N N . LEU A 1 212 ? 0.383 -16.624 -12.601 1.00 53.09 212 LEU A N 1
ATOM 1596 C CA . LEU A 1 212 ? 0.338 -17.937 -13.264 1.00 53.09 212 LEU A CA 1
ATOM 1597 C C . LEU A 1 212 ? 1.693 -18.467 -13.779 1.00 53.09 212 LEU A C 1
ATOM 1599 O O . LEU A 1 212 ? 1.771 -19.646 -14.112 1.00 53.09 212 LEU A O 1
ATOM 1603 N N . HIS A 1 213 ? 2.773 -17.669 -13.822 1.00 57.06 213 HIS A N 1
ATOM 1604 C CA . HIS A 1 213 ? 3.984 -18.046 -14.588 1.00 57.06 213 HIS A CA 1
ATOM 1605 C C . HIS A 1 213 ? 5.349 -17.669 -13.976 1.00 57.06 213 HIS A C 1
ATOM 1607 O O . HIS A 1 213 ? 6.343 -17.535 -14.690 1.00 57.06 213 HIS A O 1
ATOM 1613 N N . THR A 1 214 ? 5.449 -17.512 -12.661 1.00 61.53 214 THR A N 1
ATOM 1614 C CA . THR A 1 214 ? 6.694 -17.088 -11.998 1.00 61.53 214 THR A CA 1
ATOM 1615 C C . THR A 1 214 ? 7.490 -18.277 -11.453 1.00 61.53 214 THR A C 1
ATOM 1617 O O . THR A 1 214 ? 6.950 -19.163 -10.796 1.00 61.53 214 THR A O 1
ATOM 1620 N N . LYS A 1 215 ? 8.803 -18.314 -11.736 1.00 68.44 215 LYS A N 1
ATOM 1621 C CA . LYS A 1 215 ? 9.689 -19.431 -11.342 1.00 68.44 215 LYS A CA 1
ATOM 1622 C C . LYS A 1 215 ? 9.968 -19.470 -9.837 1.00 68.44 215 LYS A C 1
ATOM 1624 O O . LYS A 1 215 ? 10.192 -20.544 -9.291 1.00 68.44 215 LYS A O 1
ATOM 1629 N N . ALA A 1 216 ? 9.979 -18.306 -9.191 1.00 81.75 216 ALA A N 1
ATOM 1630 C CA . ALA A 1 216 ? 10.172 -18.148 -7.755 1.00 81.75 216 ALA A CA 1
ATOM 1631 C C . ALA A 1 216 ? 9.261 -17.028 -7.239 1.00 81.75 216 ALA A C 1
ATOM 1633 O O . ALA A 1 216 ? 9.203 -15.955 -7.849 1.00 81.75 216 ALA A O 1
ATOM 1634 N N . VAL A 1 217 ? 8.547 -17.290 -6.141 1.00 86.25 217 VAL A N 1
ATOM 1635 C CA . VAL A 1 217 ? 7.597 -16.351 -5.529 1.00 86.25 217 VAL A CA 1
ATOM 1636 C C . VAL A 1 217 ? 7.687 -16.423 -4.014 1.00 86.25 217 VAL A C 1
ATOM 1638 O O . VAL A 1 217 ? 7.535 -17.502 -3.444 1.00 86.25 217 VAL A O 1
ATOM 1641 N N . ASP A 1 218 ? 7.844 -15.263 -3.384 1.00 88.62 218 ASP A N 1
ATOM 1642 C CA . ASP A 1 218 ? 7.690 -15.080 -1.942 1.00 88.62 218 ASP A CA 1
ATOM 1643 C C . ASP A 1 218 ? 6.414 -14.296 -1.628 1.00 88.62 218 ASP A C 1
ATOM 1645 O O . ASP A 1 218 ? 6.044 -13.387 -2.369 1.00 88.62 218 ASP A O 1
ATOM 1649 N N . GLY A 1 219 ? 5.738 -14.639 -0.528 1.00 89.25 219 GLY A N 1
ATOM 1650 C CA . GLY A 1 219 ? 4.489 -14.004 -0.107 1.00 89.25 219 GLY A CA 1
ATOM 1651 C C . GLY A 1 219 ? 4.490 -13.701 1.385 1.00 89.25 219 GLY A C 1
ATOM 1652 O O . GLY A 1 219 ? 4.473 -14.620 2.199 1.00 89.25 219 GLY A O 1
ATOM 1653 N N . TYR A 1 220 ? 4.470 -12.420 1.743 1.00 91.25 220 TYR A N 1
ATOM 1654 C CA . TYR A 1 220 ? 4.545 -11.926 3.117 1.00 91.25 220 TYR A CA 1
ATOM 1655 C C . TYR A 1 220 ? 3.167 -11.432 3.588 1.00 91.25 220 TYR A C 1
ATOM 1657 O O . TYR A 1 220 ? 2.643 -10.461 3.027 1.00 91.25 220 TYR A O 1
ATOM 1665 N N . PRO A 1 221 ? 2.548 -12.078 4.594 1.00 92.06 221 PRO A N 1
ATOM 1666 C CA . PRO A 1 221 ? 1.243 -11.678 5.105 1.00 92.06 221 PRO A CA 1
ATOM 1667 C C . PRO A 1 221 ? 1.350 -10.553 6.140 1.00 92.06 221 PRO A C 1
ATOM 1669 O O . PRO A 1 221 ? 1.925 -10.722 7.216 1.00 92.06 221 PRO A O 1
ATOM 1672 N N . LEU A 1 222 ? 0.692 -9.435 5.860 1.00 93.06 222 LEU A N 1
ATOM 1673 C CA . LEU A 1 222 ? 0.531 -8.311 6.775 1.00 93.06 222 LEU A CA 1
ATOM 1674 C C . LEU A 1 222 ? -0.863 -8.311 7.427 1.00 93.06 222 LEU A C 1
ATOM 1676 O O . LEU A 1 222 ? -1.844 -8.772 6.824 1.00 93.06 222 LEU A O 1
ATOM 1680 N N . PRO A 1 223 ? -0.990 -7.770 8.655 1.00 94.50 223 PRO A N 1
ATOM 1681 C CA . PRO A 1 223 ? -2.292 -7.540 9.272 1.00 94.50 223 PRO A CA 1
ATOM 1682 C C . PRO A 1 223 ? -3.186 -6.636 8.407 1.00 94.50 223 PRO A C 1
ATOM 1684 O O . PRO A 1 223 ? -2.711 -5.811 7.629 1.00 94.50 223 PRO A O 1
ATOM 1687 N N . GLY A 1 224 ? -4.502 -6.810 8.525 1.00 94.00 224 GLY A N 1
ATOM 1688 C CA . GLY A 1 224 ? -5.472 -6.222 7.597 1.00 94.00 224 GLY A CA 1
ATOM 1689 C C . GLY A 1 224 ? -5.706 -7.067 6.342 1.00 94.00 224 GLY A C 1
ATOM 1690 O O . GLY A 1 224 ? -6.340 -6.587 5.399 1.00 94.00 224 GLY A O 1
ATOM 1691 N N . ASN A 1 225 ? -5.225 -8.313 6.344 1.00 93.75 225 ASN A N 1
ATOM 1692 C CA . ASN A 1 225 ? -5.321 -9.275 5.247 1.00 93.75 225 ASN A CA 1
ATOM 1693 C C . ASN A 1 225 ? -4.718 -8.741 3.936 1.00 93.75 225 ASN A C 1
ATOM 1695 O O . ASN A 1 225 ? -5.308 -8.839 2.855 1.00 93.75 225 ASN A O 1
ATOM 1699 N N . VAL A 1 226 ? -3.549 -8.114 4.078 1.00 94.44 226 VAL A N 1
ATOM 1700 C CA . VAL A 1 226 ? -2.737 -7.591 2.979 1.00 94.44 226 VAL A CA 1
ATOM 1701 C C . VAL A 1 226 ? -1.586 -8.560 2.738 1.00 94.44 226 VAL A C 1
ATOM 1703 O O . VAL A 1 226 ? -0.983 -9.055 3.685 1.00 94.44 226 VAL A O 1
ATOM 1706 N N . PHE A 1 227 ? -1.271 -8.838 1.481 1.00 92.62 227 PHE A N 1
ATOM 1707 C CA . PHE A 1 227 ? -0.207 -9.761 1.099 1.00 92.62 227 PHE A CA 1
ATOM 1708 C C . PHE A 1 227 ? 0.763 -9.050 0.174 1.00 92.62 227 PHE A C 1
ATOM 1710 O O . PHE A 1 227 ? 0.360 -8.622 -0.905 1.00 92.62 227 PHE A O 1
ATOM 1717 N N . VAL A 1 228 ? 2.025 -8.944 0.580 1.00 91.81 228 VAL A N 1
ATOM 1718 C CA . VAL A 1 228 ? 3.104 -8.468 -0.291 1.00 91.81 228 VAL A CA 1
ATOM 1719 C C . VAL A 1 228 ? 3.691 -9.671 -1.005 1.00 91.81 228 VAL A C 1
ATOM 1721 O O . VAL A 1 228 ? 4.079 -10.642 -0.360 1.00 91.81 228 VAL A O 1
ATOM 1724 N N . VAL A 1 229 ? 3.756 -9.617 -2.327 1.00 90.44 229 VAL A N 1
ATOM 1725 C CA . VAL A 1 229 ? 4.279 -10.691 -3.163 1.00 90.44 229 VAL A CA 1
ATOM 1726 C C . VAL A 1 229 ? 5.491 -10.214 -3.931 1.00 90.44 229 VAL A C 1
ATOM 1728 O O . VAL A 1 229 ? 5.490 -9.125 -4.503 1.00 90.44 229 VAL A O 1
ATOM 1731 N N . VAL A 1 230 ? 6.508 -11.065 -3.979 1.00 88.25 230 VAL A N 1
ATOM 1732 C CA . VAL A 1 230 ? 7.742 -10.812 -4.713 1.00 88.25 230 VAL A CA 1
ATOM 1733 C C . VAL A 1 230 ? 7.960 -11.931 -5.702 1.00 88.25 230 VAL A C 1
ATOM 1735 O O . VAL A 1 230 ? 8.137 -13.086 -5.325 1.00 88.25 230 VAL A O 1
ATOM 1738 N N . SER A 1 231 ? 7.940 -11.577 -6.978 1.00 86.00 231 SER A N 1
ATOM 1739 C CA . SER A 1 231 ? 8.245 -12.486 -8.075 1.00 86.00 231 SER A CA 1
ATOM 1740 C C . SER A 1 231 ? 9.710 -12.346 -8.465 1.00 86.00 231 SER A C 1
ATOM 1742 O O . SER A 1 231 ? 10.204 -11.227 -8.582 1.00 86.00 231 SER A O 1
ATOM 1744 N N . ASN A 1 232 ? 10.383 -13.474 -8.698 1.00 81.44 232 ASN A N 1
ATOM 1745 C CA . ASN A 1 232 ? 11.805 -13.549 -9.053 1.00 81.44 232 ASN A CA 1
ATOM 1746 C C . ASN A 1 232 ? 12.715 -12.763 -8.077 1.00 81.44 232 ASN A C 1
ATOM 1748 O O . ASN A 1 232 ? 13.472 -11.887 -8.517 1.00 81.44 232 ASN A O 1
ATOM 1752 N N . PRO A 1 233 ? 12.647 -13.044 -6.761 1.00 80.06 233 PRO A N 1
ATOM 1753 C CA . PRO A 1 233 ? 13.412 -12.311 -5.754 1.00 80.06 233 PRO A CA 1
ATOM 1754 C C . PRO A 1 233 ? 14.918 -12.353 -6.041 1.00 80.06 233 PRO A C 1
ATOM 1756 O O . PRO A 1 233 ? 15.440 -13.359 -6.523 1.00 80.06 233 PRO A O 1
ATOM 1759 N N . GLN A 1 234 ? 15.622 -11.264 -5.719 1.00 73.69 234 GLN A N 1
ATOM 1760 C CA . GLN A 1 234 ? 17.078 -11.107 -5.878 1.00 73.69 234 GLN A CA 1
ATOM 1761 C C . GLN A 1 234 ? 17.585 -11.180 -7.329 1.00 73.69 234 GLN A C 1
ATOM 1763 O O . GLN A 1 234 ? 18.784 -11.338 -7.571 1.00 73.69 234 GLN A O 1
ATOM 1768 N N . THR A 1 235 ? 16.692 -11.031 -8.307 1.00 73.56 235 THR A N 1
ATOM 1769 C CA . THR A 1 235 ? 17.050 -10.956 -9.727 1.00 73.56 235 THR A CA 1
ATOM 1770 C C . THR A 1 235 ? 16.815 -9.553 -10.286 1.00 73.56 235 THR A C 1
ATOM 1772 O O . THR A 1 235 ? 16.217 -8.694 -9.644 1.00 73.56 235 THR A O 1
ATOM 1775 N N . ARG A 1 236 ? 17.281 -9.304 -11.515 1.00 68.44 236 ARG A N 1
ATOM 1776 C CA . ARG A 1 236 ? 17.025 -8.037 -12.224 1.00 68.44 236 ARG A CA 1
ATOM 1777 C C . ARG A 1 236 ? 15.558 -7.872 -12.632 1.00 68.44 236 ARG A C 1
ATOM 1779 O O . ARG A 1 236 ? 15.125 -6.751 -12.845 1.00 68.44 236 ARG A O 1
ATOM 1786 N N . THR A 1 237 ? 14.809 -8.973 -12.697 1.00 72.75 237 THR A N 1
ATOM 1787 C CA . THR A 1 237 ? 13.373 -9.001 -13.001 1.00 72.75 237 THR A CA 1
ATOM 1788 C C . THR A 1 237 ? 12.525 -9.138 -11.733 1.00 72.75 237 THR A C 1
ATOM 1790 O O . THR A 1 237 ? 11.377 -9.586 -11.796 1.00 72.75 237 THR A O 1
ATOM 1793 N N . GLU A 1 238 ? 13.094 -8.786 -10.571 1.00 81.19 238 GLU A N 1
ATOM 1794 C CA . GLU A 1 238 ? 12.373 -8.742 -9.302 1.00 81.19 238 GLU A CA 1
ATOM 1795 C C . GLU A 1 238 ? 11.196 -7.772 -9.411 1.00 81.19 238 GLU A C 1
ATOM 1797 O O . GLU A 1 238 ? 11.363 -6.580 -9.684 1.00 81.19 238 GLU A O 1
ATOM 1802 N N . ARG A 1 239 ? 9.997 -8.288 -9.151 1.00 83.81 239 ARG A N 1
ATOM 1803 C CA . ARG A 1 239 ? 8.756 -7.521 -9.205 1.00 83.81 239 ARG A CA 1
ATOM 1804 C C . ARG A 1 239 ? 8.015 -7.665 -7.891 1.00 83.81 239 ARG A C 1
ATOM 1806 O O . ARG A 1 239 ? 7.679 -8.781 -7.492 1.00 83.81 239 ARG A O 1
ATOM 1813 N N . VAL A 1 240 ? 7.727 -6.534 -7.258 1.00 87.25 240 VAL A N 1
ATOM 1814 C CA . VAL A 1 240 ? 6.876 -6.470 -6.070 1.00 87.25 240 VAL A CA 1
ATOM 1815 C C . VAL A 1 240 ? 5.459 -6.088 -6.483 1.00 87.25 240 VAL A C 1
ATOM 1817 O O . VAL A 1 240 ? 5.258 -5.245 -7.356 1.00 87.25 240 VAL A O 1
ATOM 1820 N N . GLN A 1 241 ? 4.481 -6.752 -5.884 1.00 89.06 241 GLN A N 1
ATOM 1821 C CA . GLN A 1 241 ? 3.057 -6.443 -5.990 1.00 89.06 241 GLN A CA 1
ATOM 1822 C C . GLN A 1 241 ? 2.411 -6.672 -4.630 1.00 89.06 241 GLN A C 1
ATOM 1824 O O . GLN A 1 241 ? 2.958 -7.401 -3.800 1.00 89.06 241 GLN A O 1
ATOM 1829 N N . PHE A 1 242 ? 1.216 -6.137 -4.411 1.00 92.25 242 PHE A N 1
ATOM 1830 C CA . PHE A 1 242 ? 0.435 -6.504 -3.238 1.00 92.25 242 PHE A CA 1
ATOM 1831 C C . PHE A 1 242 ? -1.024 -6.790 -3.567 1.00 92.25 242 PHE A C 1
ATOM 1833 O O . PHE A 1 242 ? -1.580 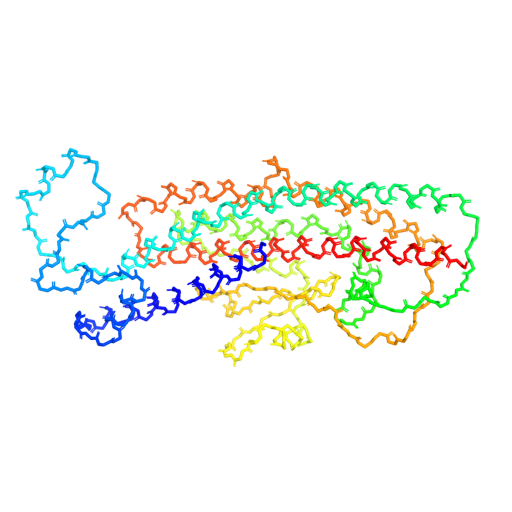-6.307 -4.550 1.00 92.25 242 PHE A O 1
ATOM 1840 N N . ALA A 1 243 ? -1.646 -7.603 -2.721 1.00 91.75 243 ALA A N 1
ATOM 1841 C CA . ALA A 1 243 ? -3.055 -7.945 -2.796 1.00 91.75 243 ALA A CA 1
ATOM 1842 C C . ALA A 1 243 ? -3.743 -7.717 -1.456 1.00 91.75 243 ALA A C 1
ATOM 1844 O O . ALA A 1 243 ? -3.135 -7.812 -0.391 1.00 91.75 243 ALA A O 1
ATOM 1845 N N . VAL A 1 244 ? -5.047 -7.466 -1.521 1.00 94.12 244 VAL A N 1
ATOM 1846 C CA . VAL A 1 244 ? -5.903 -7.309 -0.348 1.00 94.12 244 VAL A CA 1
ATOM 1847 C C . VAL A 1 244 ? -7.042 -8.308 -0.443 1.00 94.12 244 VAL A C 1
ATOM 1849 O O . VAL A 1 244 ? -7.913 -8.167 -1.301 1.00 94.12 244 VAL A O 1
ATOM 1852 N N . ALA A 1 245 ? -7.078 -9.282 0.463 1.00 92.19 245 ALA A N 1
ATOM 1853 C CA . ALA A 1 245 ? -8.235 -10.162 0.578 1.00 92.19 245 ALA A CA 1
ATOM 1854 C C . ALA A 1 245 ? -9.322 -9.462 1.399 1.00 92.19 245 ALA A C 1
ATOM 1856 O O . ALA A 1 245 ? -9.138 -9.112 2.570 1.00 92.19 245 ALA A O 1
ATOM 1857 N N . ARG A 1 246 ? -10.464 -9.212 0.756 1.00 90.50 246 ARG A N 1
ATOM 1858 C CA . ARG A 1 246 ? -11.612 -8.520 1.369 1.00 90.50 246 ARG A CA 1
ATOM 1859 C C . ARG A 1 246 ? -12.618 -9.493 1.985 1.00 90.50 246 ARG A C 1
ATOM 1861 O O . ARG A 1 246 ? -13.478 -9.063 2.751 1.00 90.50 246 ARG A O 1
ATOM 1868 N N . ASP A 1 247 ? -12.453 -10.769 1.683 1.00 84.88 247 ASP A N 1
ATOM 1869 C CA . ASP A 1 247 ? -13.285 -11.919 2.002 1.00 84.88 247 ASP A CA 1
ATOM 1870 C C . ASP A 1 247 ? -12.479 -12.994 2.752 1.00 84.88 247 ASP A C 1
ATOM 1872 O O . ASP A 1 247 ? -11.244 -13.009 2.725 1.00 84.88 247 ASP A O 1
ATOM 1876 N N . GLY A 1 248 ? -13.190 -13.899 3.419 1.00 80.06 248 GLY A N 1
ATOM 1877 C CA . GLY A 1 248 ? -12.630 -15.069 4.088 1.00 80.06 248 GLY A CA 1
ATOM 1878 C C . GLY A 1 248 ? -13.683 -15.800 4.918 1.00 80.06 248 GLY A C 1
ATOM 1879 O O . GLY A 1 248 ? -14.808 -15.326 5.086 1.00 80.06 248 GLY A O 1
ATOM 1880 N N . GLU A 1 249 ? -13.320 -16.974 5.422 1.00 81.00 249 GLU A N 1
ATOM 1881 C CA . GLU A 1 249 ? -14.213 -17.843 6.190 1.00 81.00 249 GLU A CA 1
ATOM 1882 C C . GLU A 1 249 ? -14.139 -17.487 7.681 1.00 81.00 249 GLU A C 1
ATOM 1884 O O . GLU A 1 249 ? -13.332 -18.032 8.433 1.00 81.00 249 GLU A O 1
ATOM 1889 N N . TYR A 1 250 ? -14.959 -16.521 8.107 1.00 82.69 250 TYR A N 1
ATOM 1890 C CA . TYR A 1 250 ? -14.921 -15.980 9.476 1.00 82.69 250 TYR A CA 1
ATOM 1891 C C . TYR A 1 250 ? -16.086 -16.443 10.371 1.00 82.69 250 TYR A C 1
ATOM 1893 O O . TYR A 1 250 ? -16.103 -16.114 11.555 1.00 82.69 250 TYR A O 1
ATOM 1901 N N . GLY A 1 251 ? -17.055 -17.177 9.812 1.00 86.00 251 GLY A N 1
ATOM 1902 C CA . GLY A 1 251 ? -18.351 -17.449 10.448 1.00 86.00 251 GLY A CA 1
ATOM 1903 C C . GLY A 1 251 ? -19.286 -16.232 10.447 1.00 86.00 251 GLY A C 1
ATOM 1904 O O . GLY A 1 251 ? -18.900 -15.146 10.012 1.00 86.00 251 GLY A O 1
ATOM 1905 N N . ASP A 1 252 ? -20.517 -16.404 10.936 1.00 90.44 252 ASP A N 1
ATOM 1906 C CA . ASP A 1 252 ? -21.546 -15.345 10.953 1.00 90.44 252 ASP A CA 1
ATOM 1907 C C . ASP A 1 252 ? -21.326 -14.302 12.063 1.00 90.44 252 ASP A C 1
ATOM 1909 O O . ASP A 1 252 ? -21.772 -13.153 11.967 1.00 90.44 252 ASP A O 1
ATOM 1913 N N . ALA A 1 253 ? -20.634 -14.693 13.134 1.00 93.44 253 ALA A N 1
ATOM 1914 C CA . ALA A 1 253 ? -20.326 -13.828 14.260 1.00 93.44 253 ALA A CA 1
ATOM 1915 C C . ALA A 1 253 ? -19.013 -14.223 14.949 1.00 93.44 253 ALA A C 1
ATOM 1917 O O . ALA A 1 253 ? -18.575 -15.370 14.879 1.00 93.44 253 ALA A O 1
ATOM 1918 N N . ILE A 1 254 ? -18.400 -13.251 15.625 1.00 94.25 254 ILE A N 1
ATOM 1919 C CA . ILE A 1 254 ? -17.188 -13.413 16.433 1.00 94.25 254 ILE A CA 1
ATOM 1920 C C . ILE A 1 254 ? -17.362 -12.749 17.808 1.00 94.25 254 ILE A C 1
ATOM 1922 O O . ILE A 1 254 ? -18.121 -11.785 17.913 1.00 94.25 254 ILE A O 1
ATOM 1926 N N . PRO A 1 255 ? -16.669 -13.209 18.866 1.00 94.94 255 PRO A N 1
ATOM 1927 C CA . PRO A 1 255 ? -16.859 -12.666 20.213 1.00 94.94 255 PRO A CA 1
ATOM 1928 C C . PRO A 1 255 ? -16.480 -11.183 20.324 1.00 94.94 255 PRO A C 1
ATOM 1930 O O . PRO A 1 255 ? -15.423 -10.782 19.849 1.00 94.94 255 PRO A O 1
ATOM 1933 N N . SER A 1 256 ? -17.278 -10.372 21.023 1.00 95.75 256 SER A N 1
ATOM 1934 C CA . SER A 1 256 ? -16.942 -8.975 21.339 1.00 95.75 256 SER A CA 1
ATOM 1935 C C . SER A 1 256 ? -15.602 -8.851 22.078 1.00 95.75 256 SER A C 1
ATOM 1937 O O . SER A 1 256 ? -15.269 -9.687 22.925 1.00 95.75 256 SER A O 1
ATOM 1939 N N . LEU A 1 257 ? -14.884 -7.753 21.845 1.00 95.44 257 LEU A N 1
ATOM 1940 C CA . LEU A 1 257 ? -13.662 -7.418 22.575 1.00 95.44 257 LEU A CA 1
ATOM 1941 C C . LEU A 1 257 ? -13.949 -7.164 24.060 1.00 95.44 257 LEU A C 1
ATOM 1943 O O . LEU A 1 257 ? -14.950 -6.551 24.417 1.00 95.44 257 LEU A O 1
ATOM 1947 N N . SER A 1 258 ? -13.035 -7.576 24.939 1.00 94.75 258 SER A N 1
ATOM 1948 C CA . SER A 1 258 ? -13.050 -7.126 26.336 1.00 94.75 258 SER A CA 1
ATOM 1949 C C . SER A 1 258 ? -12.727 -5.632 26.447 1.00 94.75 258 SER A C 1
ATOM 1951 O O . SER A 1 258 ? -12.086 -5.055 25.569 1.00 94.75 258 SER A O 1
ATOM 1953 N N . LEU A 1 259 ? -13.092 -5.006 27.571 1.00 94.00 259 LEU A N 1
ATOM 1954 C CA . LEU A 1 259 ? -12.783 -3.594 27.820 1.00 94.00 259 LEU A CA 1
ATOM 1955 C C . LEU A 1 259 ? -11.279 -3.287 27.693 1.00 94.00 259 LEU A C 1
ATOM 1957 O O . LEU A 1 259 ? -10.916 -2.243 27.157 1.00 94.00 259 LEU A O 1
ATOM 1961 N N . GLN A 1 260 ? -10.409 -4.197 28.149 1.00 93.62 260 GLN A N 1
ATOM 1962 C CA . GLN A 1 260 ? -8.961 -4.033 28.008 1.00 93.62 260 GLN A CA 1
ATOM 1963 C C . GLN A 1 260 ? -8.531 -4.102 26.538 1.00 93.62 260 GLN A C 1
ATOM 1965 O O . GLN A 1 260 ? -7.852 -3.197 26.066 1.00 93.62 260 GLN A O 1
ATOM 1970 N N . GLN A 1 261 ? -9.020 -5.092 25.785 1.00 95.31 261 GLN A N 1
ATOM 1971 C CA . GLN A 1 261 ? -8.745 -5.187 24.348 1.00 95.31 261 GLN A CA 1
ATOM 1972 C C . GLN A 1 261 ? -9.256 -3.965 23.577 1.00 95.31 261 GLN A C 1
ATOM 1974 O O . GLN A 1 261 ? -8.598 -3.531 22.637 1.00 95.31 261 GLN A O 1
ATOM 1979 N N . CYS A 1 262 ? -10.385 -3.369 23.980 1.00 96.00 262 CYS A N 1
ATOM 1980 C CA . CYS A 1 262 ? -10.859 -2.118 23.392 1.00 96.00 262 CYS A CA 1
ATOM 1981 C C . CYS A 1 262 ? -9.875 -0.964 23.619 1.00 96.00 262 CYS A C 1
ATOM 1983 O O . CYS A 1 262 ? -9.614 -0.198 22.695 1.00 96.00 262 CYS A O 1
ATOM 1985 N N . LYS A 1 263 ? -9.313 -0.840 24.828 1.00 95.06 263 LYS A N 1
ATOM 1986 C CA . LYS A 1 263 ? -8.305 0.185 25.141 1.00 95.06 263 LYS A CA 1
ATOM 1987 C C . LYS A 1 263 ? -7.028 -0.029 24.331 1.00 95.06 263 LYS A C 1
ATOM 1989 O O . LYS A 1 263 ? -6.540 0.915 23.714 1.00 95.06 263 LYS A O 1
ATOM 1994 N N . ASP A 1 264 ? -6.538 -1.264 24.271 1.00 96.00 264 ASP A N 1
ATOM 1995 C CA . ASP A 1 264 ? -5.319 -1.602 23.531 1.00 96.00 264 ASP A CA 1
ATOM 1996 C C . ASP A 1 264 ? -5.501 -1.373 22.021 1.00 96.00 264 ASP A C 1
ATOM 1998 O O . ASP A 1 264 ? -4.650 -0.762 21.374 1.00 96.00 264 ASP A O 1
ATOM 2002 N N . ALA A 1 265 ? -6.654 -1.765 21.468 1.00 96.62 265 ALA A N 1
ATOM 2003 C CA . ALA A 1 265 ? -7.017 -1.519 20.074 1.00 96.62 265 ALA A CA 1
ATOM 2004 C C . ALA A 1 265 ? -7.102 -0.022 19.743 1.00 96.62 265 ALA A C 1
ATOM 2006 O O . ALA A 1 265 ? -6.657 0.395 18.675 1.00 96.62 265 ALA A O 1
ATOM 2007 N N . LEU A 1 266 ? -7.644 0.800 20.646 1.00 96.81 266 LEU A N 1
ATOM 2008 C CA . LEU A 1 266 ? -7.724 2.248 20.451 1.00 96.81 266 LEU A CA 1
ATOM 2009 C C . LEU A 1 266 ? -6.355 2.930 20.538 1.00 96.81 266 LEU A C 1
ATOM 2011 O O . LEU A 1 266 ? -6.069 3.805 19.725 1.00 96.81 266 LEU A O 1
ATOM 2015 N N . ASN A 1 267 ? -5.490 2.508 21.462 1.00 95.94 267 ASN A N 1
ATOM 2016 C CA . ASN A 1 267 ? -4.109 3.000 21.546 1.00 95.94 267 ASN A CA 1
ATOM 2017 C C . ASN A 1 267 ? -3.302 2.631 20.290 1.00 95.94 267 ASN A C 1
ATOM 2019 O O . ASN A 1 267 ? -2.542 3.449 19.759 1.00 95.94 267 ASN A O 1
ATOM 2023 N N . ALA A 1 268 ? -3.502 1.413 19.778 1.00 96.00 268 ALA A N 1
ATOM 2024 C CA . ALA A 1 268 ? -2.933 0.984 18.507 1.00 96.00 268 ALA A CA 1
ATOM 2025 C C . ALA A 1 268 ? -3.465 1.840 17.346 1.00 96.00 268 ALA A C 1
ATOM 2027 O O . ALA A 1 268 ? -2.675 2.382 16.578 1.00 96.00 268 ALA A O 1
ATOM 2028 N N . ALA A 1 269 ? -4.785 2.040 17.255 1.00 96.75 269 ALA A N 1
ATOM 2029 C CA . ALA A 1 269 ? -5.408 2.876 16.229 1.00 96.75 269 ALA A CA 1
ATOM 2030 C C . ALA A 1 269 ? -4.925 4.336 16.278 1.00 96.75 269 ALA A C 1
ATOM 2032 O O . ALA A 1 269 ? -4.747 4.962 15.234 1.00 96.75 269 ALA A O 1
ATOM 2033 N N . GLU A 1 270 ? -4.669 4.886 17.467 1.00 95.31 270 GLU A N 1
ATOM 2034 C CA . GLU A 1 270 ? -4.104 6.228 17.614 1.00 95.31 270 GLU A CA 1
ATOM 2035 C C . GLU A 1 270 ? -2.688 6.295 17.031 1.00 95.31 270 GLU A C 1
ATOM 2037 O O . GLU A 1 270 ? -2.406 7.156 16.196 1.00 95.31 270 GLU A O 1
ATOM 2042 N N . THR A 1 271 ? -1.820 5.360 17.423 1.00 94.00 271 THR A N 1
ATOM 2043 C CA . THR A 1 271 ? -0.445 5.260 16.910 1.00 94.00 271 THR A CA 1
ATOM 2044 C C . THR A 1 271 ? -0.432 5.112 15.389 1.00 94.00 271 THR A C 1
ATOM 2046 O O . THR A 1 271 ? 0.250 5.866 14.698 1.00 94.00 271 THR A O 1
ATOM 2049 N N . LEU A 1 272 ? -1.250 4.203 14.853 1.00 93.88 272 LEU A N 1
ATOM 2050 C CA . LEU A 1 272 ? -1.346 3.960 13.416 1.00 93.88 272 LEU A CA 1
ATOM 2051 C C . LEU A 1 272 ? -1.902 5.173 12.660 1.00 93.88 272 LEU A C 1
ATOM 2053 O O . LEU A 1 272 ? -1.375 5.518 11.608 1.00 93.88 272 LEU A O 1
ATOM 2057 N N . SER A 1 273 ? -2.911 5.871 13.194 1.00 93.25 273 SER A N 1
ATOM 2058 C CA . SER A 1 273 ? -3.450 7.088 12.563 1.00 93.25 273 SER A CA 1
ATOM 2059 C C . SER A 1 273 ? -2.402 8.200 12.439 1.00 93.25 273 SER A C 1
ATOM 2061 O O . SER A 1 273 ? -2.335 8.867 11.406 1.00 93.25 273 SER A O 1
ATOM 2063 N N . LYS A 1 274 ? -1.530 8.350 13.450 1.00 90.44 274 LYS A N 1
ATOM 2064 C CA . LYS A 1 274 ? -0.389 9.276 13.409 1.00 90.44 274 LYS A CA 1
ATOM 2065 C C . LYS A 1 274 ? 0.637 8.842 12.364 1.00 90.44 274 LYS A C 1
ATOM 2067 O O . LYS A 1 274 ? 1.084 9.687 11.595 1.00 90.44 274 LYS A O 1
ATOM 2072 N N . ALA A 1 275 ? 0.957 7.550 12.300 1.00 88.94 275 ALA A N 1
ATOM 2073 C CA . ALA A 1 275 ? 1.875 7.011 11.300 1.00 88.94 275 ALA A CA 1
ATOM 2074 C C . ALA A 1 275 ? 1.353 7.229 9.867 1.00 88.94 275 ALA A C 1
ATOM 2076 O O . ALA A 1 275 ? 2.084 7.713 9.009 1.00 88.94 275 ALA A O 1
ATOM 2077 N N . ILE A 1 276 ? 0.068 6.957 9.611 1.00 90.44 276 ILE A N 1
ATOM 2078 C CA . ILE A 1 276 ? -0.581 7.207 8.310 1.00 90.44 276 ILE A CA 1
ATOM 2079 C C . ILE A 1 276 ? -0.512 8.693 7.946 1.00 90.44 276 ILE A C 1
ATOM 2081 O O . ILE A 1 276 ? -0.153 9.034 6.822 1.00 90.44 276 ILE A O 1
ATOM 2085 N N . TYR A 1 277 ? -0.814 9.579 8.899 1.00 88.25 277 TYR A N 1
ATOM 2086 C CA . TYR A 1 277 ? -0.708 11.020 8.682 1.00 88.25 277 TYR A CA 1
ATOM 2087 C C . TYR A 1 277 ? 0.725 11.424 8.309 1.00 88.25 277 TYR A C 1
ATOM 2089 O O . TYR A 1 277 ? 0.926 12.141 7.333 1.00 88.25 277 TYR A O 1
ATOM 2097 N N . GLN A 1 278 ? 1.727 10.933 9.046 1.00 83.50 278 GLN A N 1
ATOM 2098 C CA . GLN A 1 278 ? 3.141 11.237 8.804 1.00 83.50 278 GLN A CA 1
ATOM 2099 C C . GLN A 1 278 ? 3.603 10.813 7.405 1.00 83.50 278 GLN A C 1
ATOM 2101 O O . GLN A 1 278 ? 4.320 11.588 6.770 1.00 83.50 278 GLN A O 1
ATOM 2106 N N . ARG A 1 279 ? 3.125 9.671 6.886 1.00 79.88 279 ARG A N 1
ATOM 2107 C CA . ARG A 1 279 ? 3.401 9.217 5.508 1.00 79.88 279 ARG A CA 1
ATOM 2108 C C . ARG A 1 279 ? 2.923 10.188 4.428 1.00 79.88 279 ARG A C 1
ATOM 2110 O O . ARG A 1 279 ? 3.465 10.207 3.331 1.00 79.88 279 ARG A O 1
ATOM 2117 N N . GLY A 1 280 ? 1.905 10.992 4.726 1.00 74.50 280 GLY A N 1
ATOM 2118 C CA . GLY A 1 280 ? 1.401 12.032 3.832 1.00 74.50 280 GLY A CA 1
ATOM 2119 C C . GLY A 1 280 ? 2.162 13.363 3.913 1.00 74.50 280 GLY A C 1
ATOM 2120 O O . GLY A 1 280 ? 1.961 14.250 3.080 1.00 74.50 280 GLY A O 1
ATOM 2121 N N . THR A 1 281 ? 3.050 13.534 4.900 1.00 71.38 281 THR A N 1
ATOM 2122 C CA . THR A 1 281 ? 3.745 14.807 5.132 1.00 71.38 281 THR A CA 1
ATOM 2123 C C . THR A 1 281 ? 5.084 14.889 4.400 1.00 71.38 281 THR A C 1
ATOM 2125 O O . THR A 1 281 ? 5.940 14.023 4.523 1.00 71.38 281 THR A O 1
ATOM 2128 N N . LYS A 1 282 ? 5.323 16.011 3.707 1.00 53.53 282 LYS A N 1
ATOM 2129 C CA . LYS A 1 282 ? 6.541 16.278 2.912 1.00 53.53 282 LYS A CA 1
ATOM 2130 C C . LYS A 1 282 ? 7.884 16.198 3.662 1.00 53.53 282 LYS A C 1
ATOM 2132 O O . LYS A 1 282 ? 8.915 16.269 3.015 1.00 53.53 282 LYS A O 1
ATOM 2137 N N . ARG A 1 283 ? 7.905 16.141 4.999 1.00 51.03 283 ARG A N 1
ATOM 2138 C CA . ARG A 1 283 ? 9.144 16.175 5.807 1.00 51.03 283 ARG A CA 1
ATOM 2139 C C . ARG A 1 283 ? 9.581 14.805 6.335 1.00 51.03 283 ARG A C 1
ATOM 2141 O O . ARG A 1 283 ? 10.550 14.743 7.087 1.00 51.03 283 ARG A O 1
ATOM 2148 N N . GLY A 1 284 ? 8.889 13.725 5.973 1.00 51.78 284 GLY A N 1
ATOM 2149 C CA . GLY A 1 284 ? 9.369 12.375 6.249 1.00 51.78 284 GLY A CA 1
ATOM 2150 C C . GLY A 1 284 ? 10.553 12.047 5.340 1.00 51.78 284 GLY A C 1
ATOM 2151 O O . GLY A 1 284 ? 10.418 12.086 4.121 1.00 51.78 284 GLY A O 1
ATOM 2152 N N . VAL A 1 285 ? 11.709 11.709 5.912 1.00 46.66 285 VAL A N 1
ATOM 2153 C CA . VAL A 1 285 ? 12.845 11.153 5.145 1.00 46.66 285 VAL A CA 1
ATOM 2154 C C . VAL A 1 285 ? 12.476 9.775 4.554 1.00 46.66 285 VAL A C 1
ATOM 2156 O O . VAL A 1 285 ? 13.051 9.338 3.562 1.00 46.66 285 VAL A O 1
ATOM 2159 N N . PHE A 1 286 ? 11.440 9.140 5.112 1.00 54.44 286 PHE A N 1
ATOM 2160 C CA . PHE A 1 286 ? 10.906 7.824 4.763 1.00 54.44 286 PHE A CA 1
ATOM 2161 C C . PHE A 1 286 ? 9.397 7.941 4.512 1.00 54.44 286 PHE A C 1
ATOM 2163 O O . PHE A 1 286 ? 8.783 8.831 5.106 1.00 54.44 286 PHE A O 1
ATOM 2170 N N . SER A 1 287 ? 8.825 7.068 3.663 1.00 63.66 287 SER A N 1
ATOM 2171 C CA . SER A 1 287 ? 7.458 7.083 3.071 1.00 63.66 287 SER A CA 1
ATOM 2172 C C . SER A 1 287 ? 7.349 7.692 1.659 1.00 63.66 287 SER A C 1
ATOM 2174 O O . SER A 1 287 ? 8.362 7.928 0.993 1.00 63.66 287 SER A O 1
ATOM 2176 N N . TYR A 1 288 ? 6.121 7.953 1.183 1.00 67.38 288 TYR A N 1
ATOM 2177 C CA . TYR A 1 288 ? 5.837 8.607 -0.101 1.00 67.38 288 TYR A CA 1
ATOM 2178 C C . TYR A 1 288 ? 6.630 9.901 -0.330 1.00 67.38 288 TYR A C 1
ATOM 2180 O O . TYR A 1 288 ? 6.951 10.199 -1.475 1.00 67.38 288 TYR A O 1
ATOM 2188 N N . SER A 1 289 ? 6.973 10.665 0.715 1.00 64.69 289 SER A N 1
ATOM 2189 C CA . SER A 1 289 ? 7.801 11.876 0.591 1.00 64.69 289 SER A CA 1
ATOM 2190 C C . SER A 1 289 ? 9.251 11.561 0.221 1.00 64.69 289 SER A C 1
ATOM 2192 O O . SER A 1 289 ? 9.799 12.189 -0.679 1.00 64.69 289 SER A O 1
ATOM 2194 N N . GLY A 1 290 ? 9.848 10.545 0.849 1.00 67.06 290 GLY A N 1
ATOM 2195 C CA . GLY A 1 290 ? 11.192 10.079 0.507 1.00 67.06 290 GLY A CA 1
ATOM 2196 C C . GLY A 1 290 ? 11.233 9.465 -0.892 1.00 67.06 290 GLY A C 1
ATOM 2197 O O . GLY A 1 290 ? 12.156 9.725 -1.659 1.00 67.06 290 GLY A O 1
ATOM 2198 N N . ILE A 1 291 ? 10.201 8.702 -1.269 1.00 69.25 291 ILE A N 1
ATOM 2199 C CA . ILE A 1 291 ? 10.033 8.212 -2.644 1.00 69.25 291 ILE A CA 1
ATOM 2200 C C . ILE A 1 291 ? 9.948 9.399 -3.613 1.00 69.25 291 ILE A C 1
ATOM 2202 O O . ILE A 1 291 ? 10.688 9.428 -4.590 1.00 69.25 291 ILE A O 1
ATOM 2206 N N . TYR A 1 292 ? 9.112 10.392 -3.310 1.00 69.12 292 TYR A N 1
ATOM 2207 C CA . TYR A 1 292 ? 8.914 11.589 -4.124 1.00 69.12 292 TYR A CA 1
ATOM 2208 C C . TYR A 1 292 ? 10.209 12.386 -4.347 1.00 69.12 292 TYR A C 1
ATOM 2210 O O . TYR A 1 292 ? 10.581 12.652 -5.488 1.00 69.12 292 TYR A O 1
ATOM 2218 N N . ASP A 1 293 ? 10.953 12.697 -3.285 1.00 67.88 293 ASP A N 1
ATOM 2219 C CA . ASP A 1 293 ? 12.226 13.422 -3.395 1.00 67.88 293 ASP A CA 1
ATOM 2220 C C . ASP A 1 293 ? 13.268 12.619 -4.195 1.00 67.88 293 ASP A C 1
ATOM 2222 O O . ASP A 1 293 ? 14.092 13.178 -4.926 1.00 67.88 293 ASP A O 1
ATOM 2226 N N . ASN A 1 294 ? 13.216 11.286 -4.107 1.00 65.75 294 ASN A N 1
ATOM 2227 C CA . ASN A 1 294 ? 14.068 10.409 -4.902 1.00 65.75 294 ASN A CA 1
ATOM 2228 C C . ASN A 1 294 ? 13.678 10.394 -6.385 1.00 65.75 294 ASN A C 1
ATOM 2230 O O . ASN A 1 294 ? 14.586 10.359 -7.208 1.00 65.75 294 ASN A O 1
ATOM 2234 N N . ILE A 1 295 ? 12.391 10.480 -6.747 1.00 65.31 295 ILE A N 1
ATOM 2235 C CA . ILE A 1 295 ? 11.963 10.616 -8.155 1.00 65.31 295 ILE A CA 1
ATOM 2236 C C . ILE A 1 295 ? 12.577 11.853 -8.768 1.00 65.31 295 ILE A C 1
ATOM 2238 O O . ILE A 1 295 ? 13.153 11.768 -9.841 1.00 65.31 295 ILE A O 1
ATOM 2242 N N . GLN A 1 296 ? 12.490 12.991 -8.079 1.00 66.88 296 GLN A N 1
ATOM 2243 C CA . GLN A 1 296 ? 13.009 14.248 -8.612 1.00 66.88 296 GLN A CA 1
ATOM 2244 C C . GLN A 1 296 ? 14.525 14.176 -8.854 1.00 66.88 296 GLN A C 1
ATOM 2246 O O . GLN A 1 296 ? 15.026 14.727 -9.832 1.00 66.88 296 GLN A O 1
ATOM 2251 N N . SER A 1 297 ? 15.255 13.447 -8.000 1.00 65.12 297 SER A N 1
ATOM 2252 C CA . SER A 1 297 ? 16.679 13.135 -8.208 1.00 65.12 297 SER A CA 1
ATOM 2253 C C . SER A 1 297 ? 16.883 12.207 -9.408 1.00 65.12 297 SER A C 1
ATOM 2255 O O . SER A 1 297 ? 17.716 12.478 -10.268 1.00 65.12 297 SER A O 1
ATOM 2257 N N . ILE A 1 298 ? 16.098 11.130 -9.489 1.00 61.84 298 ILE A N 1
ATOM 2258 C CA . ILE A 1 298 ? 16.163 10.122 -10.550 1.00 61.84 298 ILE A CA 1
ATOM 2259 C C . ILE A 1 298 ? 15.812 10.734 -11.914 1.00 61.84 298 ILE A C 1
ATOM 2261 O O . ILE A 1 298 ? 16.450 10.388 -12.898 1.00 61.84 298 ILE A O 1
ATOM 2265 N N . GLU A 1 299 ? 14.871 11.676 -11.994 1.00 63.28 299 GLU A N 1
ATOM 2266 C CA . GLU A 1 299 ? 14.544 12.404 -13.225 1.00 63.28 299 GLU A CA 1
ATOM 2267 C C . GLU A 1 299 ? 15.757 13.161 -13.775 1.00 63.28 299 GLU A C 1
ATOM 2269 O O . GLU A 1 299 ? 16.044 13.070 -14.966 1.00 63.28 299 GLU A O 1
ATOM 2274 N N . GLY A 1 300 ? 16.504 13.856 -12.910 1.00 61.28 300 GLY A N 1
ATOM 2275 C CA . GLY A 1 300 ? 17.732 14.551 -13.302 1.00 61.28 300 GLY A CA 1
ATOM 2276 C C . GLY A 1 300 ? 18.893 13.606 -13.629 1.00 61.28 300 GLY A C 1
ATOM 2277 O O . GLY A 1 300 ? 19.746 13.938 -14.449 1.00 61.28 300 GLY A O 1
ATOM 2278 N N . GLU A 1 301 ? 18.931 12.424 -13.012 1.00 60.50 301 GLU A N 1
ATOM 2279 C CA . GLU A 1 301 ? 19.982 11.430 -13.238 1.00 60.50 301 GLU A CA 1
ATOM 2280 C C . GLU A 1 301 ? 19.736 10.586 -14.497 1.00 60.50 301 GLU A C 1
ATOM 2282 O O . GLU A 1 301 ? 20.675 10.348 -15.248 1.00 60.50 301 GLU A O 1
ATOM 2287 N N . LEU A 1 302 ? 18.490 10.207 -14.790 1.00 58.72 302 LEU A N 1
ATOM 2288 C CA . LEU A 1 302 ? 18.101 9.487 -16.011 1.00 58.72 302 LEU A CA 1
ATOM 2289 C C . LEU A 1 302 ? 18.189 10.354 -17.280 1.00 58.72 302 LEU A C 1
ATOM 2291 O O . LEU A 1 302 ? 18.166 9.837 -18.395 1.00 58.72 302 LEU A O 1
ATOM 2295 N N . ASP A 1 303 ? 18.335 11.667 -17.114 1.00 56.59 303 ASP A N 1
ATOM 2296 C CA . ASP A 1 303 ? 18.592 12.624 -18.187 1.00 56.59 303 ASP A CA 1
ATOM 2297 C C . ASP A 1 303 ? 20.066 12.656 -18.650 1.00 56.59 303 ASP A C 1
ATOM 2299 O O . ASP A 1 303 ? 20.402 13.420 -19.560 1.00 56.59 303 ASP A O 1
ATOM 2303 N N . ARG A 1 304 ? 20.950 11.850 -18.041 1.00 59.34 304 ARG A N 1
ATOM 2304 C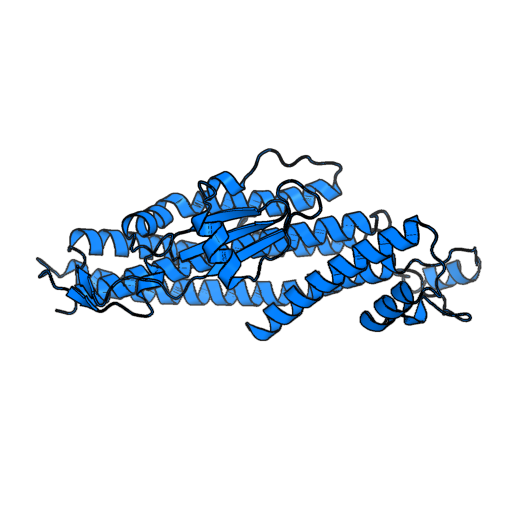 CA . ARG A 1 304 ? 22.369 11.743 -18.411 1.00 59.34 304 ARG A CA 1
ATOM 2305 C C . ARG A 1 304 ? 22.591 10.880 -19.657 1.00 59.34 304 ARG A C 1
ATOM 2307 O O . ARG A 1 304 ? 21.994 9.818 -19.819 1.00 59.34 304 ARG A O 1
ATOM 2314 N N . ASP A 1 305 ? 23.533 11.297 -20.500 1.00 55.09 305 ASP A N 1
ATOM 2315 C CA . ASP A 1 305 ? 23.844 10.625 -21.771 1.00 55.09 305 ASP A CA 1
ATOM 2316 C C . ASP A 1 305 ? 24.645 9.314 -21.627 1.00 55.09 305 ASP A C 1
ATOM 2318 O O . ASP A 1 305 ? 24.758 8.562 -22.594 1.00 55.09 305 ASP A O 1
ATOM 2322 N N . ASP A 1 306 ? 25.199 9.023 -20.446 1.00 59.75 306 ASP A N 1
ATOM 2323 C CA . ASP A 1 306 ? 26.084 7.877 -20.199 1.00 59.75 306 ASP A CA 1
ATOM 2324 C C . ASP A 1 306 ? 25.396 6.650 -19.578 1.00 59.75 306 ASP A C 1
ATOM 2326 O O . ASP A 1 306 ? 26.039 5.620 -19.381 1.00 59.75 306 ASP A O 1
ATOM 2330 N N . ILE A 1 307 ? 24.090 6.729 -19.315 1.00 63.00 307 ILE A N 1
ATOM 2331 C CA . ILE A 1 307 ? 23.304 5.617 -18.771 1.00 63.00 307 ILE A CA 1
ATOM 2332 C C . ILE A 1 307 ? 22.814 4.721 -19.912 1.00 63.00 307 ILE A C 1
ATOM 2334 O O . ILE A 1 307 ? 22.219 5.180 -20.894 1.00 63.00 307 ILE A O 1
ATOM 2338 N N . SER A 1 308 ? 23.034 3.413 -19.786 1.00 69.31 308 SER A N 1
ATOM 2339 C CA . SER A 1 308 ? 22.535 2.441 -20.755 1.00 69.31 308 SER A CA 1
ATOM 2340 C C . SER A 1 308 ? 21.016 2.270 -20.648 1.00 69.31 308 SER A C 1
ATOM 2342 O O . SER A 1 308 ? 20.434 2.336 -19.568 1.00 69.31 308 SER A O 1
ATOM 2344 N N . ASN A 1 309 ? 20.353 1.949 -21.766 1.00 68.38 309 ASN A N 1
ATOM 2345 C CA . ASN A 1 309 ? 18.903 1.691 -21.782 1.00 68.38 309 ASN A CA 1
ATOM 2346 C C . ASN A 1 309 ? 18.488 0.633 -20.739 1.00 68.38 309 ASN A C 1
ATOM 2348 O O . ASN A 1 309 ? 17.412 0.710 -20.154 1.00 68.38 309 ASN A O 1
ATOM 2352 N N . ARG A 1 310 ? 19.356 -0.357 -20.493 1.00 68.69 310 ARG A N 1
ATOM 2353 C CA . ARG A 1 310 ? 19.128 -1.416 -19.506 1.00 68.69 310 ARG A CA 1
ATOM 2354 C C . ARG A 1 310 ? 19.140 -0.886 -18.071 1.00 68.69 310 ARG A C 1
ATOM 2356 O O . ARG A 1 310 ? 18.309 -1.298 -17.271 1.00 68.69 310 ARG A O 1
ATOM 2363 N N . GLU A 1 311 ? 20.054 0.025 -17.751 1.00 72.44 311 GLU A N 1
ATOM 2364 C CA . GLU A 1 311 ? 20.107 0.666 -16.433 1.00 72.44 311 GLU A CA 1
ATOM 2365 C C . GLU A 1 311 ? 18.870 1.531 -16.182 1.00 72.44 311 GLU A C 1
ATOM 2367 O O . GLU A 1 311 ? 18.347 1.508 -15.072 1.00 72.44 311 GLU A O 1
ATOM 2372 N N . VAL A 1 312 ? 18.339 2.205 -17.213 1.00 72.00 312 VAL A N 1
ATOM 2373 C CA . VAL A 1 312 ? 17.064 2.940 -17.114 1.00 72.00 312 VAL A CA 1
ATOM 2374 C C . VAL A 1 312 ? 15.936 2.006 -16.666 1.00 72.00 312 VAL A C 1
ATOM 2376 O O . VAL A 1 312 ? 15.292 2.278 -15.657 1.00 72.00 312 VAL A O 1
ATOM 2379 N N . HIS A 1 313 ? 15.745 0.871 -17.348 1.00 76.38 313 HIS A N 1
ATOM 2380 C CA . HIS A 1 313 ? 14.716 -0.108 -16.977 1.00 76.38 313 HIS A CA 1
ATOM 2381 C C . HIS A 1 313 ? 14.898 -0.642 -15.544 1.00 76.38 313 HIS A C 1
ATOM 2383 O O . HIS A 1 313 ? 13.943 -0.670 -14.764 1.00 76.38 313 HIS A O 1
ATOM 2389 N N . GLU A 1 314 ? 16.127 -1.016 -15.166 1.00 75.75 314 GLU A N 1
ATOM 2390 C CA . GLU A 1 314 ? 16.430 -1.532 -13.825 1.00 75.75 314 GLU A CA 1
ATOM 2391 C C . GLU A 1 314 ? 16.141 -0.489 -12.724 1.00 75.75 314 GLU A C 1
ATOM 2393 O O . GLU A 1 314 ? 15.599 -0.837 -11.670 1.00 75.75 314 GLU A O 1
ATOM 2398 N N . ILE A 1 315 ? 16.450 0.791 -12.963 1.00 74.62 315 ILE A N 1
ATOM 2399 C CA . ILE A 1 315 ? 16.143 1.899 -12.044 1.00 74.62 315 ILE A CA 1
ATOM 2400 C C . ILE A 1 315 ? 14.628 2.085 -11.918 1.00 74.62 315 ILE A C 1
ATOM 2402 O O . ILE A 1 315 ? 14.108 2.141 -10.798 1.00 74.62 315 ILE A O 1
ATOM 2406 N N . THR A 1 316 ? 13.897 2.130 -13.036 1.00 77.19 316 THR A N 1
ATOM 2407 C CA . THR A 1 316 ? 12.444 2.346 -13.013 1.00 77.19 316 THR A CA 1
ATOM 2408 C C . THR A 1 316 ? 11.699 1.178 -12.355 1.00 77.19 316 THR A C 1
ATOM 2410 O O . THR A 1 316 ? 10.782 1.412 -11.567 1.00 77.19 316 THR A O 1
ATOM 2413 N N . GLN A 1 317 ? 12.118 -0.075 -12.580 1.00 80.38 317 GLN A N 1
ATOM 2414 C CA . GLN A 1 317 ? 11.538 -1.256 -11.922 1.00 80.38 317 GLN A CA 1
ATOM 2415 C C . GLN A 1 317 ? 11.716 -1.220 -10.398 1.00 80.38 317 GLN A C 1
ATOM 2417 O O . GLN A 1 317 ? 10.793 -1.546 -9.649 1.00 80.38 317 GLN A O 1
ATOM 2422 N N . ARG A 1 318 ? 12.889 -0.806 -9.911 1.00 77.50 318 ARG A N 1
ATOM 2423 C CA . ARG A 1 318 ? 13.151 -0.695 -8.466 1.00 77.50 318 ARG A CA 1
ATOM 2424 C C . ARG A 1 318 ? 12.332 0.406 -7.821 1.00 77.50 318 ARG A C 1
ATOM 2426 O O . ARG A 1 318 ? 11.778 0.210 -6.742 1.00 77.50 318 ARG A O 1
ATOM 2433 N N . TYR A 1 319 ? 12.216 1.530 -8.514 1.00 77.31 319 TYR A N 1
ATOM 2434 C CA . TYR A 1 319 ? 11.358 2.622 -8.098 1.00 77.31 319 TYR A CA 1
ATOM 2435 C C . TYR A 1 319 ? 9.882 2.185 -8.023 1.00 77.31 319 TYR A C 1
ATOM 2437 O O . TYR A 1 319 ? 9.230 2.419 -7.004 1.00 77.31 319 TYR A O 1
ATOM 2445 N N . LYS A 1 320 ? 9.381 1.442 -9.020 1.00 83.44 320 LYS A N 1
ATOM 2446 C CA . LYS A 1 320 ? 8.050 0.818 -8.958 1.00 83.44 320 LYS A CA 1
ATOM 2447 C C . LYS A 1 320 ? 7.907 -0.094 -7.737 1.00 83.44 320 LYS A C 1
ATOM 2449 O O . LYS A 1 320 ? 6.929 0.023 -7.007 1.00 83.44 320 LYS A O 1
ATOM 2454 N N . ASN A 1 321 ? 8.890 -0.959 -7.477 1.00 84.94 321 ASN A N 1
ATOM 2455 C CA . ASN A 1 321 ? 8.865 -1.859 -6.320 1.00 84.94 321 ASN A CA 1
ATOM 2456 C C . ASN A 1 321 ? 8.804 -1.092 -4.986 1.00 84.94 321 ASN A C 1
ATOM 2458 O O . ASN A 1 321 ? 8.092 -1.517 -4.080 1.00 84.94 321 ASN A O 1
ATOM 2462 N N . ALA A 1 322 ? 9.506 0.040 -4.862 1.00 81.81 322 ALA A N 1
ATOM 2463 C CA . ALA A 1 322 ? 9.444 0.882 -3.668 1.00 81.81 322 ALA A CA 1
ATOM 2464 C C . ALA A 1 322 ? 8.032 1.440 -3.420 1.00 81.81 322 ALA A C 1
ATOM 2466 O O . ALA A 1 322 ? 7.555 1.410 -2.286 1.00 81.81 322 ALA A O 1
ATOM 2467 N N . ILE A 1 323 ? 7.351 1.899 -4.479 1.00 84.19 323 ILE A N 1
ATOM 2468 C CA . ILE A 1 323 ? 5.964 2.384 -4.391 1.00 84.19 323 ILE A CA 1
ATOM 2469 C C . ILE A 1 323 ? 5.025 1.261 -3.959 1.00 84.19 323 ILE A C 1
ATOM 2471 O O . ILE A 1 323 ? 4.217 1.462 -3.064 1.00 84.19 323 ILE A O 1
ATOM 2475 N N . GLU A 1 324 ? 5.144 0.079 -4.560 1.00 87.00 324 GLU A N 1
ATOM 2476 C CA . GLU A 1 324 ? 4.276 -1.067 -4.251 1.00 87.00 324 GLU A CA 1
ATOM 2477 C C . GLU A 1 324 ? 4.385 -1.489 -2.780 1.00 87.00 324 GLU A C 1
ATOM 2479 O O . GLU A 1 324 ? 3.391 -1.843 -2.149 1.00 87.00 324 GLU A O 1
ATOM 2484 N N . ILE A 1 325 ? 5.589 -1.416 -2.206 1.00 87.50 325 ILE A N 1
ATOM 2485 C CA . ILE A 1 325 ? 5.812 -1.697 -0.782 1.00 87.50 325 ILE A CA 1
ATOM 2486 C C . ILE A 1 325 ? 5.168 -0.616 0.090 1.00 87.50 325 ILE A C 1
ATOM 2488 O O . ILE A 1 325 ? 4.480 -0.948 1.056 1.00 87.50 325 ILE A O 1
ATOM 2492 N N . GLU A 1 326 ? 5.358 0.659 -0.250 1.00 87.44 326 GLU A N 1
ATOM 2493 C CA . GLU A 1 326 ? 4.749 1.782 0.470 1.00 87.44 326 GLU A CA 1
ATOM 2494 C C . GLU A 1 326 ? 3.212 1.729 0.423 1.00 87.44 326 GLU A C 1
ATOM 2496 O O . GLU A 1 326 ? 2.551 1.907 1.452 1.00 87.44 326 GLU A O 1
ATOM 2501 N N . ASP A 1 327 ? 2.645 1.419 -0.745 1.00 88.94 327 ASP A N 1
ATOM 2502 C CA . ASP A 1 327 ? 1.210 1.236 -0.956 1.00 88.94 327 ASP A CA 1
ATOM 2503 C C . ASP A 1 327 ? 0.680 0.082 -0.099 1.00 88.94 327 ASP A C 1
ATOM 2505 O O . ASP A 1 327 ? -0.338 0.228 0.587 1.00 88.94 327 ASP A O 1
ATOM 2509 N N . ALA A 1 328 ? 1.383 -1.054 -0.083 1.00 91.56 328 ALA A N 1
ATOM 2510 C CA . ALA A 1 328 ? 0.999 -2.216 0.706 1.00 91.56 328 ALA A CA 1
ATOM 2511 C C . ALA A 1 328 ? 1.013 -1.922 2.211 1.00 91.56 328 ALA A C 1
ATOM 2513 O O . ALA A 1 328 ? 0.045 -2.234 2.912 1.00 91.56 328 ALA A O 1
ATOM 2514 N N . ILE A 1 329 ? 2.083 -1.290 2.708 1.00 90.31 329 ILE A N 1
ATOM 2515 C CA . ILE A 1 329 ? 2.216 -0.925 4.122 1.00 90.31 329 ILE A CA 1
ATOM 2516 C C . ILE A 1 329 ? 1.131 0.081 4.496 1.00 90.31 329 ILE A C 1
ATOM 2518 O O . ILE A 1 329 ? 0.377 -0.162 5.437 1.00 90.31 329 ILE A O 1
ATOM 2522 N N . THR A 1 330 ? 0.984 1.172 3.742 1.00 91.00 330 THR A N 1
ATOM 2523 C CA . THR A 1 330 ? -0.041 2.193 4.006 1.00 91.00 330 THR A CA 1
ATOM 2524 C C . THR A 1 330 ? -1.439 1.581 4.009 1.00 91.00 330 THR A C 1
ATOM 2526 O O . THR A 1 330 ? -2.237 1.849 4.911 1.00 91.00 330 THR A O 1
ATOM 2529 N N . THR A 1 331 ? -1.723 0.694 3.053 1.00 93.50 331 THR A N 1
ATOM 2530 C CA . THR A 1 331 ? -2.991 -0.036 2.980 1.00 93.50 331 THR A CA 1
ATOM 2531 C C . THR A 1 331 ? -3.217 -0.897 4.220 1.00 93.50 331 THR A C 1
ATOM 2533 O O . THR A 1 331 ? -4.318 -0.877 4.775 1.00 93.50 331 THR A O 1
ATOM 2536 N N . ALA A 1 332 ? -2.197 -1.619 4.692 1.00 94.44 332 ALA A N 1
ATOM 2537 C CA . ALA A 1 332 ? -2.276 -2.410 5.918 1.00 94.44 332 ALA A CA 1
ATOM 2538 C C . ALA A 1 332 ? -2.563 -1.525 7.142 1.00 94.44 332 ALA A C 1
ATOM 2540 O O . ALA A 1 332 ? -3.517 -1.798 7.872 1.00 94.44 332 ALA A O 1
ATOM 2541 N N . LEU A 1 333 ? -1.826 -0.421 7.325 1.00 94.44 333 LEU A N 1
ATOM 2542 C CA . LEU A 1 333 ? -2.036 0.512 8.441 1.00 94.44 333 LEU A CA 1
ATOM 2543 C C . LEU A 1 333 ? -3.466 1.071 8.439 1.00 94.44 333 LEU A C 1
ATOM 2545 O O . LEU A 1 333 ? -4.146 1.056 9.469 1.00 94.44 333 LEU A O 1
ATOM 2549 N N . VAL A 1 334 ? -3.943 1.533 7.279 1.00 95.00 334 VAL A N 1
ATOM 2550 C CA . VAL A 1 334 ? -5.288 2.097 7.112 1.00 95.00 334 VAL A CA 1
ATOM 2551 C C . VAL A 1 334 ? -6.356 1.059 7.423 1.00 95.00 334 VAL A C 1
ATOM 2553 O O . VAL A 1 334 ? -7.263 1.326 8.215 1.00 95.00 334 VAL A O 1
ATOM 2556 N N . ARG A 1 335 ? -6.255 -0.131 6.820 1.00 96.38 335 ARG A N 1
ATOM 2557 C CA . ARG A 1 335 ? -7.233 -1.204 7.017 1.00 96.38 335 ARG A CA 1
ATOM 2558 C C . ARG A 1 335 ? -7.280 -1.614 8.475 1.00 96.38 335 ARG A C 1
ATOM 2560 O O . ARG A 1 335 ? -8.365 -1.613 9.043 1.00 96.38 335 ARG A O 1
ATOM 2567 N N . VAL A 1 336 ? -6.133 -1.886 9.090 1.00 97.19 336 VAL A N 1
ATOM 2568 C CA . VAL A 1 336 ? -6.058 -2.263 10.503 1.00 97.19 336 VAL A CA 1
ATOM 2569 C C . VAL A 1 336 ? -6.677 -1.192 11.392 1.00 97.19 336 VAL A C 1
ATOM 2571 O O . VAL A 1 336 ? -7.508 -1.517 12.233 1.00 97.19 336 VAL A O 1
ATOM 2574 N N . THR A 1 337 ? -6.356 0.083 11.171 1.00 97.38 337 THR A N 1
ATOM 2575 C CA . THR A 1 337 ? -6.943 1.186 11.949 1.00 97.38 337 THR A CA 1
ATOM 2576 C C . THR A 1 337 ? -8.465 1.215 11.808 1.00 97.38 337 THR A C 1
ATOM 2578 O O . THR A 1 337 ? -9.180 1.220 12.807 1.00 97.38 337 THR A O 1
ATOM 2581 N N . GLU A 1 338 ? -8.990 1.165 10.580 1.00 97.44 338 GLU A N 1
ATOM 2582 C CA . GLU A 1 338 ? -10.435 1.106 10.331 1.00 97.44 338 GLU A CA 1
ATOM 2583 C C . GLU A 1 338 ? -11.093 -0.126 10.969 1.00 97.44 338 GLU A C 1
ATOM 2585 O O . GLU A 1 338 ? -12.181 -0.019 11.535 1.00 97.44 338 GLU A O 1
ATOM 2590 N N . GLY A 1 339 ? -10.442 -1.287 10.874 1.00 97.19 339 GLY A N 1
ATOM 2591 C CA . GLY A 1 339 ? -10.911 -2.556 11.420 1.00 97.19 339 GLY A CA 1
ATOM 2592 C C . GLY A 1 339 ? -10.969 -2.550 12.943 1.00 97.19 339 GLY A C 1
ATOM 2593 O O . GLY A 1 339 ? -11.989 -2.935 13.509 1.00 97.19 339 GLY A O 1
ATOM 2594 N N . LEU A 1 340 ? -9.913 -2.071 13.606 1.00 97.69 340 LEU A N 1
ATOM 2595 C CA . LEU A 1 340 ? -9.857 -1.943 15.063 1.00 97.69 340 LEU A CA 1
ATOM 2596 C C . LEU A 1 340 ? -10.943 -0.991 15.571 1.00 97.69 340 LEU A C 1
ATOM 2598 O O . LEU A 1 340 ? -11.667 -1.338 16.502 1.00 97.69 340 LEU A O 1
ATOM 2602 N N . LEU A 1 341 ? -11.115 0.173 14.934 1.00 97.50 341 LEU A N 1
ATOM 2603 C CA . LEU A 1 341 ? -12.153 1.134 15.319 1.00 97.50 341 LEU A CA 1
ATOM 2604 C C . LEU A 1 341 ? -13.563 0.560 15.157 1.00 97.50 341 LEU A C 1
ATOM 2606 O O . LEU A 1 341 ? -14.397 0.731 16.045 1.00 97.50 341 LEU A O 1
ATOM 2610 N N . GLU A 1 342 ? -13.828 -0.139 14.053 1.00 96.94 342 GLU A N 1
ATOM 2611 C CA . GLU A 1 342 ? -15.120 -0.785 13.819 1.00 96.94 342 GLU A CA 1
ATOM 2612 C C . GLU A 1 342 ? -15.376 -1.919 14.824 1.00 96.94 342 GLU A C 1
ATOM 2614 O O . GLU A 1 342 ? -16.476 -2.020 15.367 1.00 96.94 342 GLU A O 1
ATOM 2619 N N . TYR A 1 343 ? -14.365 -2.740 15.129 1.00 96.88 343 TYR A N 1
ATOM 2620 C CA . TYR A 1 343 ? -14.506 -3.831 16.093 1.00 96.88 343 TYR A CA 1
ATOM 2621 C C . TYR A 1 343 ? -14.782 -3.299 17.500 1.00 96.88 343 TYR A C 1
ATOM 2623 O O . TYR A 1 343 ? -15.683 -3.785 18.186 1.00 96.88 343 TYR A O 1
ATOM 2631 N N . VAL A 1 344 ? -14.061 -2.255 17.914 1.00 96.62 344 VAL A N 1
ATOM 2632 C CA . VAL A 1 344 ? -14.319 -1.567 19.182 1.00 96.62 344 VAL A CA 1
ATOM 2633 C C . VAL A 1 344 ? -15.735 -1.014 19.191 1.00 96.62 344 VAL A C 1
ATOM 2635 O O . VAL A 1 344 ? -16.482 -1.310 20.117 1.00 96.62 344 VAL A O 1
ATOM 2638 N N . GLN A 1 345 ? -16.135 -0.281 18.146 1.00 95.88 345 GLN A N 1
ATOM 2639 C CA . GLN A 1 345 ? -17.468 0.313 18.049 1.00 95.88 345 GLN A CA 1
ATOM 2640 C C . GLN A 1 345 ? -18.586 -0.731 18.140 1.00 95.88 345 GLN A C 1
ATOM 2642 O O . GLN A 1 345 ? -19.615 -0.472 18.758 1.00 95.88 345 GLN A O 1
ATOM 2647 N N . ARG A 1 346 ? -18.406 -1.900 17.526 1.00 95.19 346 ARG A N 1
ATOM 2648 C CA . ARG A 1 346 ? -19.377 -2.995 17.606 1.00 95.19 346 ARG A CA 1
ATOM 2649 C C . ARG A 1 346 ? -19.380 -3.657 18.973 1.00 95.19 346 ARG A C 1
ATOM 2651 O O . ARG A 1 346 ? -20.448 -3.912 19.498 1.00 95.19 346 ARG A O 1
ATOM 2658 N N . SER A 1 347 ? -18.211 -3.839 19.579 1.00 94.62 347 SER A N 1
ATOM 2659 C CA . SER A 1 347 ? -18.088 -4.445 20.909 1.00 94.62 347 SER A CA 1
ATOM 2660 C C . SER A 1 347 ? -18.707 -3.584 22.015 1.00 94.62 347 SER A C 1
ATOM 2662 O O . SER A 1 347 ? -19.106 -4.115 23.041 1.00 94.62 347 SER A O 1
ATOM 2664 N N . ILE A 1 348 ? -18.798 -2.261 21.838 1.00 93.06 348 ILE A N 1
ATOM 2665 C CA . ILE A 1 348 ? -19.444 -1.354 22.811 1.00 93.06 348 ILE A CA 1
ATOM 2666 C C . ILE A 1 348 ? -20.943 -1.138 22.553 1.00 93.06 348 ILE A C 1
ATOM 2668 O O . ILE A 1 348 ? -21.628 -0.609 23.424 1.00 93.06 348 ILE A O 1
ATOM 2672 N N . LYS A 1 349 ? -21.447 -1.482 21.362 1.00 82.62 349 LYS A N 1
ATOM 2673 C CA . LYS A 1 349 ? -22.867 -1.371 21.005 1.00 82.62 349 LYS A CA 1
ATOM 2674 C C . LYS A 1 349 ? -23.561 -2.672 21.411 1.00 82.62 349 LYS A C 1
ATOM 2676 O O . LYS A 1 349 ? -23.734 -3.545 20.570 1.00 82.62 349 LYS A O 1
ATOM 2681 N N . SER A 1 350 ? -23.884 -2.800 22.700 1.00 58.72 350 SER A N 1
ATOM 2682 C CA . SER A 1 350 ? -24.728 -3.890 23.211 1.00 58.72 350 SER A CA 1
ATOM 2683 C C . SER A 1 350 ? -26.173 -3.727 22.765 1.00 58.72 350 SER A C 1
ATOM 2685 O O . SER A 1 350 ? -26.684 -2.598 22.968 1.00 58.72 350 SER A O 1
#

Radius of gyration: 24.39 Å; chains: 1; bounding box: 53×46×79 Å

InterPro domains:
  IPR024413 Bacteriophage phiKZ, Orf92, internal head [PF12699] (89-344)

pLDDT: mean 76.26, std 17.7, range [30.3, 97.69]

Foldseek 3Di:
DVVLVVVLVVVLVVLLVLLVVQVVCVVVVPDLPDPSNCVSCVVLVNCLLRDPCNDDDDPDDDPVVVVVVVVDDDDDSDGPLVSSLVVLLVSLVVVLVVLLVLLVVLQVLLVVLLVLLVVLLVVLVPDPWFDKDWFFDDLLQLLCDWLQERHLPLLLVCLVLVVLLLVLLVLLLVVLVVLLVPDDDRPDPSCCSLPAFDPSQVVVFCVVVVPDDAPDKTWRIHRSQKIWMWGPPPDLPTAIAMDGDSDHDHPRTDMADTSVSLNSLSVSLNSLSVVSSVLSDCPDCTHSNVLSVSSVVVSVSSSDPPDDSSSSSSSSRSSNNSVNSRVRSSSSSSSSSSSSSVSSVSSRPD

Sequence (350 aa):
MDLLDHDLDRDFAVLSEDFETVLALESLGVKPHDVALLTIANRWVAREYYGEGGVALGKRITKDAAKAALRGAATGTKKLSSHLANTFMEWAKARDGQIRAKLADATSKGENLRGRTAKLQSHVLGLKSLVKHDVKTGSWTSKVCQEDKVNVQACIQLAHGHASLDDIVEAYTVFTKSVLKGPAKREGNGLTKLGNSTAKAVKRASGILGLLHTKAVDGYPLPGNVFVVVSNPQTRTERVQFAVARDGEYGDAIPSLSLQQCKDALNAAETLSKAIYQRGTKRGVFSYSGIYDNIQSIEGELDRDDISNREVHEITQRYKNAIEIEDAITTALVRVTEGLLEYVQRSIKS

Secondary structure (DSSP, 8-state):
-HHHHHHHHHHHHHHHHHHHHHHHHHHTT--TT-HHHHHHHHHTT-GGGSSTT-----S---TTHHHHHTT--------HHHHHHHHHHHHHHHHHHHHHHHHHHHHHHHHHHHHHHHHHHHHHHT-S-----EEEP-TTGGGGEETTEE-HHHHHHHHHHHHHHHHHHHHHHHHHHHHTTS-----S-GGGGG----HHHHHHHHHHHT--S-SSEEEEEETTTEEEEEESTTSTT-EEEEEE-------SEEEPPPHHHHHHHHHHHHHHHHHHHHHTSTT-SSSHHHHHHHHHHHHHHHT-TTS-HHHHHHHHHHHHHHHHHHHHHHHHHHHHHHHHHHHHHHHH--